Protein AF-A0A932M3Q6-F1 (afdb_monomer)

Structure (mmCIF, N/CA/C/O backbone):
data_AF-A0A932M3Q6-F1
#
_entry.id   AF-A0A932M3Q6-F1
#
loop_
_atom_site.group_PDB
_atom_site.id
_atom_site.type_symbol
_atom_site.label_atom_id
_atom_site.label_alt_id
_atom_site.label_comp_id
_atom_site.label_asym_id
_atom_site.label_entity_id
_atom_site.label_seq_id
_atom_site.pdbx_PDB_ins_code
_atom_site.Cartn_x
_atom_site.Cartn_y
_atom_site.Cartn_z
_atom_site.occupancy
_atom_site.B_iso_or_equiv
_atom_site.auth_seq_id
_atom_site.auth_comp_id
_atom_site.auth_asym_id
_atom_site.auth_atom_id
_atom_site.pdbx_PDB_model_num
ATOM 1 N N . MET A 1 1 ? 33.790 -10.150 5.695 1.00 32.34 1 MET A N 1
ATOM 2 C CA . MET A 1 1 ? 32.696 -10.990 5.161 1.00 32.34 1 MET A CA 1
ATOM 3 C C . MET A 1 1 ? 31.643 -10.035 4.634 1.00 32.34 1 MET A C 1
ATOM 5 O O . MET A 1 1 ? 31.189 -9.207 5.408 1.00 32.34 1 MET A O 1
ATOM 9 N N . SER A 1 2 ? 31.395 -10.016 3.324 1.00 36.91 2 SER A N 1
ATOM 10 C CA . SER A 1 2 ? 30.537 -9.011 2.681 1.00 36.91 2 SER A CA 1
ATOM 11 C C . SER A 1 2 ? 29.131 -9.031 3.285 1.00 36.91 2 SER A C 1
ATOM 13 O O . SER A 1 2 ? 28.508 -10.090 3.288 1.00 36.91 2 SER A O 1
ATOM 15 N N . GLU A 1 3 ? 28.619 -7.878 3.726 1.00 44.25 3 GLU A N 1
ATOM 16 C CA . GLU A 1 3 ? 27.253 -7.691 4.268 1.00 44.25 3 GLU A CA 1
ATOM 17 C C . GLU A 1 3 ? 26.128 -8.175 3.326 1.00 44.25 3 GLU A C 1
ATOM 19 O O . GLU A 1 3 ? 24.973 -8.247 3.730 1.00 44.25 3 GLU A O 1
ATOM 24 N N . PHE A 1 4 ? 26.453 -8.548 2.084 1.00 50.97 4 PHE A N 1
ATOM 25 C CA . PHE A 1 4 ? 25.509 -8.895 1.022 1.00 50.97 4 PHE A CA 1
ATOM 26 C C . PHE A 1 4 ? 25.818 -10.244 0.348 1.00 50.97 4 PHE A C 1
ATOM 28 O O . PHE A 1 4 ? 25.732 -10.363 -0.875 1.00 50.97 4 PHE A O 1
ATOM 35 N N . GLY A 1 5 ? 26.232 -11.261 1.113 1.00 33.97 5 GLY A N 1
ATOM 36 C CA . GLY A 1 5 ? 26.462 -12.607 0.571 1.00 33.97 5 GLY A CA 1
ATOM 37 C C . GLY A 1 5 ? 25.240 -13.132 -0.201 1.00 33.97 5 GLY A C 1
ATOM 38 O O . GLY A 1 5 ? 24.176 -13.297 0.384 1.00 33.97 5 GLY A O 1
ATOM 39 N N . GLY A 1 6 ? 25.398 -13.379 -1.509 1.00 53.69 6 GLY A N 1
ATOM 40 C CA . GLY A 1 6 ? 24.358 -13.936 -2.393 1.00 53.69 6 GLY A CA 1
ATOM 41 C C . GLY A 1 6 ? 23.644 -12.942 -3.325 1.00 53.69 6 GLY A C 1
ATOM 42 O O . GLY A 1 6 ? 22.851 -13.367 -4.163 1.00 53.69 6 GLY A O 1
ATOM 43 N N . THR A 1 7 ? 23.926 -11.639 -3.240 1.00 55.09 7 THR A N 1
ATOM 44 C CA . THR A 1 7 ? 23.261 -10.618 -4.073 1.00 55.09 7 THR A CA 1
ATOM 45 C C . THR A 1 7 ? 24.129 -10.237 -5.281 1.00 55.09 7 THR A C 1
ATOM 47 O O . THR A 1 7 ? 25.230 -9.718 -5.110 1.00 55.09 7 THR A O 1
ATOM 50 N N . HIS A 1 8 ? 23.653 -10.485 -6.512 1.00 60.03 8 HIS A N 1
ATOM 51 C CA . HIS A 1 8 ? 24.358 -10.091 -7.746 1.00 60.03 8 HIS A CA 1
ATOM 52 C C . HIS A 1 8 ? 24.594 -8.567 -7.823 1.00 60.03 8 HIS A C 1
ATOM 54 O O . HIS A 1 8 ? 23.765 -7.782 -7.364 1.00 60.03 8 HIS A O 1
ATOM 60 N N . GLN A 1 9 ? 25.702 -8.135 -8.447 1.00 59.69 9 GLN A N 1
ATOM 61 C CA . GLN A 1 9 ? 26.086 -6.713 -8.562 1.00 59.69 9 GLN A CA 1
ATOM 62 C C . GLN A 1 9 ? 25.012 -5.825 -9.210 1.00 59.69 9 GLN A C 1
ATOM 64 O O . GLN A 1 9 ? 24.867 -4.672 -8.822 1.00 59.69 9 GLN A O 1
ATOM 69 N N . ASN A 1 10 ? 24.214 -6.359 -10.139 1.00 59.12 10 ASN A N 1
ATOM 70 C CA . ASN A 1 10 ? 23.099 -5.642 -10.770 1.00 59.12 10 ASN A CA 1
ATOM 71 C C . ASN A 1 10 ? 21.910 -5.368 -9.824 1.00 59.12 10 ASN A C 1
ATOM 73 O O . ASN A 1 10 ? 20.952 -4.714 -10.224 1.00 59.12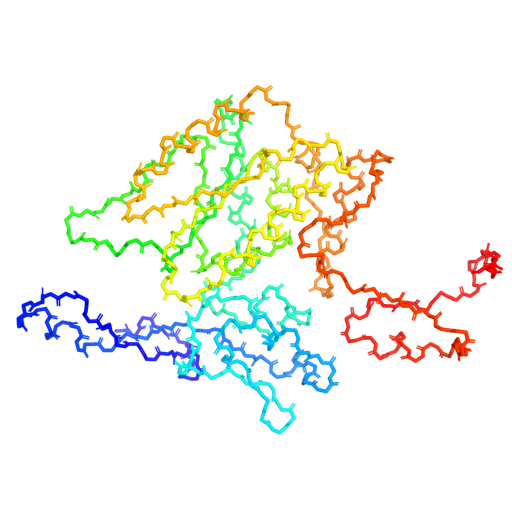 10 ASN A O 1
ATOM 77 N N . ARG A 1 11 ? 21.965 -5.847 -8.575 1.00 67.38 11 ARG A N 1
ATOM 78 C CA . ARG A 1 11 ? 20.953 -5.633 -7.523 1.00 67.38 11 ARG A CA 1
ATOM 79 C C . ARG A 1 11 ? 21.441 -4.687 -6.421 1.00 67.38 11 ARG A C 1
ATOM 81 O O . ARG A 1 11 ? 20.761 -4.512 -5.409 1.00 67.38 11 ARG A O 1
ATOM 88 N N . LEU A 1 12 ? 22.627 -4.104 -6.598 1.00 66.81 12 LEU A N 1
ATOM 89 C CA . LEU A 1 12 ? 23.264 -3.209 -5.643 1.00 66.81 12 LEU A CA 1
ATOM 90 C C . LEU A 1 12 ? 23.498 -1.843 -6.288 1.00 66.81 12 LEU A C 1
ATOM 92 O O . LEU A 1 12 ? 24.119 -1.730 -7.342 1.00 66.81 12 LEU A O 1
ATOM 96 N N . LYS A 1 13 ? 23.034 -0.789 -5.622 1.00 71.62 13 LYS A N 1
ATOM 97 C CA . LYS A 1 13 ? 23.340 0.594 -5.971 1.00 71.62 13 LYS A CA 1
ATOM 98 C C . LYS A 1 13 ? 24.506 1.092 -5.137 1.00 71.62 13 LYS A C 1
ATOM 100 O O . LYS A 1 13 ? 24.490 0.989 -3.915 1.00 71.62 13 LYS A O 1
ATOM 105 N N . LEU A 1 14 ? 25.478 1.709 -5.792 1.00 69.38 14 LEU A N 1
ATOM 106 C CA . LEU A 1 14 ? 26.545 2.438 -5.119 1.00 69.38 14 LEU A CA 1
ATOM 107 C C . LEU A 1 14 ? 26.024 3.823 -4.710 1.00 69.38 14 LEU A C 1
ATOM 109 O O . LEU A 1 14 ? 25.657 4.631 -5.565 1.00 69.38 14 LEU A O 1
ATOM 113 N N . ARG A 1 15 ? 25.985 4.111 -3.408 1.00 65.69 15 ARG A N 1
ATOM 114 C CA . ARG A 1 15 ? 25.614 5.425 -2.876 1.00 65.69 15 ARG A CA 1
ATOM 115 C C . ARG A 1 15 ? 26.801 6.080 -2.190 1.00 65.69 15 ARG A C 1
ATOM 117 O O . ARG A 1 15 ? 27.423 5.516 -1.290 1.00 65.69 15 ARG A O 1
ATOM 124 N N . PHE A 1 16 ? 27.042 7.326 -2.580 1.00 63.84 16 PHE A N 1
ATOM 125 C CA . PHE A 1 16 ? 27.902 8.248 -1.854 1.00 63.84 16 PHE A CA 1
ATOM 126 C C . PHE A 1 16 ? 27.023 9.121 -0.966 1.00 63.84 16 PHE A C 1
ATOM 128 O O . PHE A 1 16 ? 26.052 9.723 -1.434 1.00 63.84 16 PHE A O 1
ATOM 135 N N . VAL A 1 17 ? 27.332 9.179 0.327 1.00 60.34 17 VAL A N 1
ATOM 136 C CA . VAL A 1 17 ? 26.624 10.078 1.239 1.00 60.34 17 VAL A CA 1
ATOM 137 C C . VAL A 1 17 ? 27.143 11.487 0.975 1.00 60.34 17 VAL A C 1
ATOM 139 O O . VAL A 1 17 ? 28.287 11.803 1.297 1.00 60.34 17 VAL A O 1
ATOM 142 N N . LYS A 1 18 ? 26.316 12.330 0.349 1.00 57.66 18 LYS A N 1
ATOM 143 C CA . LYS A 1 18 ? 26.650 13.741 0.155 1.00 57.66 18 LYS A CA 1
ATOM 144 C C . LYS A 1 18 ? 26.501 14.455 1.504 1.00 57.66 18 LYS A C 1
ATOM 146 O O . LYS A 1 18 ? 25.409 14.410 2.065 1.00 57.66 18 LYS A O 1
ATOM 151 N N . PRO A 1 19 ? 27.555 15.089 2.038 1.00 57.25 19 PRO A N 1
ATOM 152 C CA . PRO A 1 19 ? 27.424 15.864 3.260 1.00 57.25 19 PRO A CA 1
ATOM 153 C C . PRO A 1 19 ? 26.514 17.069 3.043 1.00 57.25 19 PRO A C 1
ATOM 155 O O . PRO A 1 19 ? 26.634 17.775 2.039 1.00 57.25 19 PRO A O 1
ATOM 158 N N . GLU A 1 20 ? 25.642 17.317 4.012 1.00 53.00 20 GLU A N 1
ATOM 159 C CA . GLU A 1 20 ? 24.871 18.550 4.117 1.00 53.00 20 GLU A CA 1
ATOM 160 C C . GLU A 1 20 ? 25.484 19.423 5.220 1.00 53.00 20 GLU A C 1
ATOM 162 O O . GLU A 1 20 ? 25.816 18.939 6.300 1.00 53.00 20 GLU A O 1
ATOM 167 N N . GLY A 1 21 ? 25.675 20.716 4.942 1.00 65.62 21 GLY A N 1
ATOM 168 C CA . GLY A 1 21 ? 26.255 21.664 5.899 1.00 65.62 21 GLY A CA 1
ATOM 169 C C . GLY A 1 21 ? 27.787 21.636 6.005 1.00 65.62 21 GLY A C 1
ATOM 170 O O . GLY A 1 21 ? 28.498 21.135 5.132 1.00 65.62 21 GLY A O 1
ATOM 171 N N . LYS A 1 22 ? 28.315 22.259 7.069 1.00 68.25 22 LYS A N 1
ATOM 172 C CA . LYS A 1 22 ? 29.759 22.306 7.352 1.00 68.25 22 LYS A CA 1
ATOM 173 C C . LYS A 1 22 ? 30.183 21.000 8.020 1.00 68.25 22 LYS A C 1
ATOM 175 O O . LYS A 1 22 ? 29.765 20.732 9.139 1.00 68.25 22 LYS A O 1
ATOM 180 N N . ILE A 1 23 ? 31.048 20.237 7.359 1.00 74.19 23 ILE A N 1
ATOM 181 C CA . ILE A 1 23 ? 31.622 19.000 7.900 1.00 74.19 23 ILE A CA 1
ATOM 182 C C . ILE A 1 23 ? 33.121 19.146 8.166 1.00 74.19 23 ILE A C 1
ATOM 184 O O . ILE A 1 23 ? 33.826 19.905 7.497 1.00 74.19 23 ILE A O 1
ATOM 188 N N . SER A 1 24 ? 33.629 18.393 9.136 1.00 76.31 24 SER A N 1
ATOM 189 C CA . SER A 1 24 ? 35.059 18.334 9.432 1.00 76.31 24 SER A CA 1
ATOM 190 C C . SER A 1 24 ? 35.824 17.498 8.396 1.00 76.31 24 SER A C 1
ATOM 192 O O . SER A 1 24 ? 35.294 16.573 7.776 1.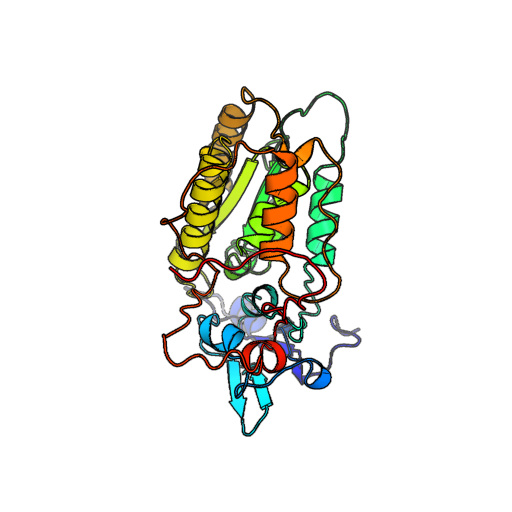00 76.31 24 SER A O 1
ATOM 194 N N . ARG A 1 25 ? 37.135 17.746 8.257 1.00 76.75 25 ARG A N 1
ATOM 195 C CA . ARG A 1 25 ? 38.027 16.950 7.385 1.00 76.75 25 ARG A CA 1
ATOM 196 C C . ARG A 1 25 ? 38.013 15.451 7.732 1.00 76.75 25 ARG A C 1
ATOM 198 O O . ARG A 1 25 ? 38.166 14.612 6.849 1.00 76.75 25 ARG A O 1
ATOM 205 N N . ARG A 1 26 ? 37.798 15.104 9.008 1.00 74.12 26 ARG A N 1
ATOM 206 C CA . ARG A 1 26 ? 37.695 13.714 9.487 1.00 74.12 26 ARG A CA 1
ATOM 207 C C . ARG A 1 26 ? 36.364 13.060 9.103 1.00 74.12 26 ARG A C 1
ATOM 209 O O . ARG A 1 26 ? 36.338 11.856 8.865 1.00 74.12 26 ARG A O 1
ATOM 216 N N . GLU A 1 27 ? 35.277 13.823 9.043 1.00 68.25 27 GLU A N 1
ATOM 217 C CA . GLU A 1 27 ? 33.971 13.342 8.573 1.00 68.25 27 GLU A CA 1
ATOM 218 C C . GLU A 1 27 ? 33.946 13.168 7.064 1.00 68.25 27 GLU A C 1
ATOM 220 O O . GLU A 1 27 ? 33.442 12.150 6.597 1.00 68.25 27 GLU A O 1
ATOM 225 N N . LEU A 1 28 ? 34.580 14.080 6.318 1.00 72.38 28 LEU A N 1
ATOM 226 C CA . LEU A 1 28 ? 34.731 13.948 4.870 1.00 72.38 28 LEU A CA 1
ATOM 227 C C . LEU A 1 28 ? 35.346 12.592 4.512 1.00 72.38 28 LEU A C 1
ATOM 229 O O . LEU A 1 28 ? 34.767 11.862 3.720 1.00 72.38 28 LEU A O 1
ATOM 233 N N . LEU A 1 29 ? 36.448 12.207 5.168 1.00 70.06 29 LEU A N 1
ATOM 234 C CA . LEU A 1 29 ? 37.122 10.921 4.940 1.00 70.06 29 LEU A CA 1
ATOM 235 C C . LEU A 1 29 ? 36.252 9.695 5.272 1.00 70.06 29 LEU A C 1
ATOM 237 O O . LEU A 1 29 ? 36.432 8.645 4.664 1.00 70.06 29 LEU A O 1
ATOM 241 N N . LYS A 1 30 ? 35.294 9.813 6.202 1.00 63.81 30 LYS A N 1
ATOM 242 C CA . LYS A 1 30 ? 34.336 8.737 6.523 1.00 63.81 30 LYS A CA 1
ATOM 243 C C . LYS A 1 30 ? 33.181 8.648 5.519 1.00 63.81 30 LYS A C 1
ATOM 245 O O . LYS A 1 30 ? 32.589 7.582 5.389 1.00 63.81 30 LYS A O 1
ATOM 250 N N . LEU A 1 31 ? 32.864 9.741 4.824 1.00 63.12 31 LEU A N 1
ATOM 251 C CA . LEU A 1 31 ? 31.793 9.825 3.823 1.00 63.12 31 LEU A CA 1
ATOM 252 C C . LEU A 1 31 ? 32.219 9.332 2.431 1.00 63.12 31 LEU A C 1
ATOM 254 O O . LEU A 1 31 ? 31.360 9.050 1.601 1.00 63.12 31 LEU A O 1
ATOM 258 N N . VAL A 1 32 ? 33.529 9.194 2.181 1.00 61.34 32 VAL A N 1
ATOM 259 C CA . VAL A 1 32 ? 34.071 8.677 0.906 1.00 61.34 32 VAL A CA 1
ATOM 260 C C . VAL A 1 32 ? 33.883 7.161 0.761 1.00 61.34 32 VAL A C 1
ATOM 262 O O . VAL A 1 32 ? 34.061 6.627 -0.329 1.00 61.34 32 VAL A O 1
ATOM 265 N N . LEU A 1 33 ? 33.511 6.446 1.830 1.00 63.09 33 LEU A N 1
ATOM 266 C CA . LEU A 1 33 ? 33.257 5.010 1.748 1.00 63.09 33 LEU A CA 1
ATOM 267 C C . LEU A 1 33 ? 31.934 4.753 1.007 1.00 63.09 33 LEU A C 1
ATOM 269 O O . LEU A 1 33 ? 30.876 5.134 1.520 1.00 63.09 33 LEU A O 1
ATOM 273 N N . PRO A 1 34 ? 31.967 4.110 -0.175 1.00 65.38 34 PRO A N 1
ATOM 274 C CA . PRO A 1 34 ? 30.752 3.799 -0.905 1.00 65.38 34 PRO A CA 1
ATOM 275 C C . PRO A 1 34 ? 29.915 2.799 -0.108 1.00 65.38 34 PRO A C 1
ATOM 277 O O . PRO A 1 34 ? 30.424 1.777 0.357 1.00 65.38 34 PRO A O 1
ATOM 280 N N . ARG A 1 35 ? 28.623 3.091 0.046 1.00 66.69 35 ARG A N 1
ATOM 281 C CA . ARG A 1 35 ? 27.658 2.140 0.602 1.00 66.69 35 ARG A CA 1
ATOM 282 C C . ARG A 1 35 ? 26.921 1.461 -0.538 1.00 66.69 35 ARG A C 1
ATOM 284 O O . ARG A 1 35 ? 26.518 2.129 -1.487 1.00 66.69 35 ARG A O 1
ATOM 291 N N . TYR A 1 36 ? 26.746 0.151 -0.431 1.00 70.56 36 TYR A N 1
ATOM 292 C CA . TYR A 1 36 ? 25.877 -0.587 -1.334 1.00 70.56 36 TYR A CA 1
ATOM 293 C C . TYR A 1 36 ? 24.466 -0.598 -0.749 1.00 70.56 36 TYR A C 1
ATOM 295 O O . TYR A 1 36 ? 24.266 -1.011 0.390 1.00 70.56 36 TYR A O 1
ATOM 303 N N . GLU A 1 37 ? 23.499 -0.115 -1.517 1.00 74.44 37 GLU A N 1
ATOM 304 C CA . GLU A 1 37 ? 22.080 -0.179 -1.186 1.00 74.44 37 GLU A CA 1
ATOM 305 C C . GLU A 1 37 ? 21.408 -1.238 -2.050 1.00 74.44 37 GLU A C 1
ATOM 307 O O . GLU A 1 37 ? 21.625 -1.305 -3.260 1.00 74.44 37 GLU A O 1
ATOM 312 N N . VAL A 1 38 ? 20.580 -2.071 -1.428 1.00 81.31 38 VAL A N 1
ATOM 313 C CA . VAL A 1 38 ? 19.780 -3.049 -2.159 1.00 81.31 38 VAL A CA 1
ATOM 314 C C . VAL A 1 38 ? 18.592 -2.335 -2.790 1.00 81.31 38 VAL A C 1
ATOM 316 O O . VAL A 1 38 ? 17.840 -1.636 -2.106 1.00 81.31 38 VAL A O 1
ATOM 319 N N . ILE A 1 39 ? 18.408 -2.539 -4.091 1.00 88.00 39 ILE A N 1
ATOM 320 C CA . ILE A 1 39 ? 17.291 -1.984 -4.859 1.00 88.00 39 ILE A CA 1
ATOM 321 C C . ILE A 1 39 ? 16.428 -3.105 -5.456 1.00 88.00 39 ILE A C 1
ATOM 323 O O . ILE A 1 39 ? 16.901 -4.238 -5.589 1.00 88.00 39 ILE A O 1
ATOM 327 N N . PRO A 1 40 ? 15.164 -2.813 -5.817 1.00 91.31 40 PRO A N 1
ATOM 328 C CA . PRO A 1 40 ? 14.347 -3.751 -6.572 1.00 91.31 40 PRO A CA 1
ATOM 329 C C . PRO A 1 40 ? 14.969 -4.089 -7.930 1.00 91.31 40 PRO A C 1
ATOM 331 O O . PRO A 1 40 ? 15.624 -3.243 -8.542 1.00 91.31 40 PRO A O 1
ATOM 334 N N . PHE A 1 41 ? 14.702 -5.298 -8.416 1.00 91.25 41 PHE A N 1
ATOM 335 C CA . PHE A 1 41 ? 15.015 -5.745 -9.772 1.00 91.25 41 PHE A CA 1
ATOM 336 C C . PHE A 1 41 ? 13.790 -6.415 -10.405 1.00 91.25 41 PHE A C 1
ATOM 338 O O . PHE A 1 41 ? 12.832 -6.751 -9.710 1.00 91.25 41 PHE A O 1
ATOM 345 N N . ILE A 1 42 ? 13.810 -6.576 -11.726 1.00 91.25 42 ILE A N 1
ATOM 346 C CA . ILE A 1 42 ? 12.725 -7.198 -12.490 1.00 91.25 42 ILE A CA 1
ATOM 347 C C . ILE A 1 42 ? 13.156 -8.616 -12.857 1.00 91.25 42 ILE A C 1
ATOM 349 O O . ILE A 1 42 ? 14.262 -8.803 -13.355 1.00 91.25 42 ILE A O 1
ATOM 353 N N . GLU A 1 43 ? 12.295 -9.593 -12.587 1.00 90.56 43 GLU A N 1
ATOM 354 C CA . GLU A 1 43 ? 12.408 -10.976 -13.039 1.00 90.56 43 GLU A CA 1
ATOM 355 C C . GLU A 1 43 ? 11.779 -11.086 -14.439 1.00 90.56 43 GLU A C 1
ATOM 357 O O . GLU A 1 43 ? 10.546 -11.034 -14.553 1.00 90.56 43 GLU A O 1
ATOM 362 N N . PRO A 1 44 ? 12.579 -11.201 -15.519 1.00 87.25 44 PRO A N 1
ATOM 363 C CA . PRO A 1 44 ? 12.064 -11.120 -16.887 1.00 87.25 44 PRO A CA 1
ATOM 364 C C . PRO A 1 44 ? 11.045 -12.214 -17.203 1.00 87.25 44 PRO A C 1
ATOM 366 O O . PRO A 1 44 ? 10.064 -11.948 -17.888 1.00 87.25 44 PRO A O 1
ATOM 369 N N . ALA A 1 45 ? 11.216 -13.412 -16.633 1.00 87.31 45 ALA A N 1
ATOM 370 C CA . ALA A 1 45 ? 10.317 -14.546 -16.853 1.00 87.31 45 ALA A CA 1
ATOM 371 C C . ALA A 1 45 ? 8.875 -14.304 -16.365 1.00 87.31 45 ALA A C 1
ATOM 373 O O . ALA A 1 45 ? 7.948 -14.952 -16.845 1.00 87.31 45 ALA A O 1
ATOM 374 N N . LEU A 1 46 ? 8.681 -13.384 -15.414 1.00 87.19 46 LEU A N 1
ATOM 375 C CA . LEU A 1 46 ? 7.366 -13.011 -14.883 1.00 87.19 46 LEU A CA 1
ATOM 376 C C . LEU A 1 46 ? 6.849 -11.693 -15.479 1.00 87.19 46 LEU A C 1
ATOM 378 O O . LEU A 1 46 ? 5.676 -11.350 -15.326 1.00 87.19 46 LEU A O 1
ATOM 382 N N . CYS A 1 47 ? 7.714 -10.906 -16.119 1.00 88.00 47 CYS A N 1
ATOM 383 C CA . CYS A 1 47 ? 7.351 -9.599 -16.645 1.00 88.00 47 CYS A CA 1
ATOM 384 C C . CYS A 1 47 ? 6.571 -9.742 -17.958 1.00 88.00 47 CYS A C 1
ATOM 386 O O . CYS A 1 47 ? 7.030 -10.384 -18.894 1.00 88.00 47 CYS A O 1
ATOM 388 N N . ARG A 1 48 ? 5.417 -9.074 -18.062 1.00 82.62 48 ARG A N 1
ATOM 389 C CA . ARG A 1 48 ? 4.625 -9.006 -19.307 1.00 82.62 48 ARG A CA 1
ATOM 390 C C . ARG A 1 48 ? 5.167 -7.989 -20.330 1.00 82.62 48 ARG A C 1
ATOM 392 O O . ARG A 1 48 ? 4.632 -7.858 -21.422 1.00 82.62 48 ARG A O 1
ATOM 399 N N . GLY A 1 49 ? 6.234 -7.261 -19.987 1.00 77.75 49 GLY A N 1
ATOM 400 C CA . GLY A 1 49 ? 6.845 -6.253 -20.857 1.00 77.75 49 GLY A CA 1
ATOM 401 C C . GLY A 1 49 ? 5.984 -4.998 -21.060 1.00 77.75 49 GLY A C 1
ATOM 402 O O . GLY A 1 49 ? 4.794 -4.962 -20.747 1.00 77.75 49 GLY A O 1
ATOM 403 N N . ASN A 1 50 ? 6.588 -3.937 -21.603 1.00 70.06 50 ASN A N 1
ATOM 404 C CA . ASN A 1 50 ? 5.911 -2.640 -21.751 1.00 70.06 50 ASN A CA 1
ATOM 405 C C . ASN A 1 50 ? 4.804 -2.624 -22.818 1.00 70.06 50 ASN A C 1
ATOM 407 O O . ASN A 1 50 ? 3.920 -1.773 -22.772 1.00 70.06 50 ASN A O 1
ATOM 411 N N . LYS A 1 51 ? 4.836 -3.556 -23.779 1.00 67.56 51 LYS A N 1
ATOM 412 C CA . LYS A 1 51 ? 3.780 -3.681 -24.798 1.00 67.56 51 LYS A CA 1
ATOM 413 C C . LYS A 1 51 ? 2.427 -4.046 -24.180 1.00 67.56 51 LYS A C 1
ATOM 415 O O . LYS A 1 51 ? 1.399 -3.652 -24.717 1.00 67.56 51 LYS A O 1
ATOM 420 N N . GLU A 1 52 ? 2.441 -4.748 -23.048 1.00 70.44 52 GLU A N 1
ATOM 421 C CA . GLU A 1 52 ? 1.236 -5.235 -22.370 1.00 70.44 52 GLU A CA 1
ATOM 422 C C . GLU A 1 52 ? 1.000 -4.552 -21.012 1.00 70.44 52 GLU A C 1
ATOM 424 O O . GLU A 1 52 ? -0.139 -4.477 -20.552 1.00 70.44 52 GLU A O 1
ATOM 429 N N . CYS A 1 53 ? 2.043 -4.040 -20.342 1.00 80.31 53 CYS A N 1
ATOM 430 C CA . CYS A 1 53 ? 1.930 -3.463 -19.000 1.00 80.31 53 CYS A CA 1
ATOM 431 C C . CYS A 1 53 ? 2.970 -2.364 -18.719 1.00 80.31 53 CYS A C 1
ATOM 433 O O . CYS A 1 53 ? 4.167 -2.570 -18.882 1.00 80.31 53 CYS A O 1
ATOM 435 N N . GLY A 1 54 ? 2.524 -1.215 -18.193 1.00 82.69 54 GLY A N 1
ATOM 436 C CA . GLY A 1 54 ? 3.382 -0.059 -17.881 1.00 82.69 54 GLY A CA 1
ATOM 437 C C . GLY A 1 54 ? 3.239 0.504 -16.460 1.00 82.69 54 GLY A C 1
ATOM 438 O O . GLY A 1 54 ? 3.734 1.594 -16.173 1.00 82.69 54 GLY A O 1
ATOM 439 N N . LEU A 1 55 ? 2.555 -0.205 -15.552 1.00 85.81 55 LEU A N 1
ATOM 440 C CA . LEU A 1 55 ? 2.184 0.322 -14.226 1.00 85.81 55 LEU A CA 1
ATOM 441 C C . LEU A 1 55 ? 3.396 0.746 -13.383 1.00 85.81 55 LEU A C 1
ATOM 443 O O . LEU A 1 55 ? 3.363 1.775 -12.706 1.00 85.81 55 LEU A O 1
ATOM 447 N N . CYS A 1 56 ? 4.487 -0.023 -13.439 1.00 89.75 56 CYS A N 1
ATOM 448 C CA . CYS A 1 56 ? 5.699 0.291 -12.689 1.00 89.75 56 CYS A CA 1
ATOM 449 C C . CYS A 1 56 ? 6.427 1.534 -13.233 1.00 89.75 56 CYS A C 1
ATOM 451 O O . CYS A 1 56 ? 6.998 2.286 -12.443 1.00 89.75 56 CYS A O 1
ATOM 453 N N . LEU A 1 57 ? 6.354 1.796 -14.544 1.00 90.44 57 LEU A N 1
ATOM 454 C CA . LEU A 1 57 ? 6.881 3.021 -15.149 1.00 90.44 57 LEU A CA 1
ATOM 455 C C . LEU A 1 57 ? 6.084 4.232 -14.659 1.00 90.44 57 LEU A C 1
ATOM 457 O O . LEU A 1 57 ? 6.673 5.195 -14.173 1.00 90.44 57 LEU A O 1
ATOM 461 N N . ALA A 1 58 ? 4.751 4.146 -14.721 1.00 85.56 58 ALA A N 1
ATOM 462 C CA . ALA A 1 58 ? 3.854 5.228 -14.322 1.00 85.56 58 ALA A CA 1
ATOM 463 C C . ALA A 1 58 ? 3.952 5.571 -12.824 1.00 85.56 58 ALA A C 1
ATOM 465 O O . ALA A 1 58 ? 3.856 6.738 -12.454 1.00 85.56 58 ALA A O 1
ATOM 466 N N . THR A 1 59 ? 4.169 4.578 -11.952 1.00 86.31 59 THR A N 1
ATOM 467 C CA . THR A 1 59 ? 4.277 4.818 -10.502 1.00 86.31 59 THR A CA 1
ATOM 468 C C . THR A 1 59 ? 5.649 5.342 -10.066 1.00 86.31 59 THR A C 1
ATOM 470 O O . THR A 1 59 ? 5.785 5.843 -8.951 1.00 86.31 59 THR A O 1
ATOM 473 N N . CYS A 1 60 ? 6.699 5.190 -10.885 1.00 89.50 60 CYS A N 1
ATOM 474 C CA . CYS A 1 60 ? 8.058 5.506 -10.457 1.00 89.50 60 CYS A CA 1
ATOM 475 C C . CYS A 1 60 ? 8.263 7.030 -10.348 1.00 89.50 60 CYS A C 1
ATOM 477 O O . CYS A 1 60 ? 8.372 7.701 -11.375 1.00 89.50 60 CYS A O 1
ATOM 479 N N . PRO A 1 61 ? 8.435 7.596 -9.136 1.00 85.25 61 PRO A N 1
ATOM 480 C CA . PRO A 1 61 ? 8.514 9.050 -8.959 1.00 85.25 61 PRO A CA 1
ATOM 481 C C . PRO A 1 61 ? 9.784 9.667 -9.556 1.00 85.25 61 PRO A C 1
ATOM 483 O O . PRO A 1 61 ? 9.842 10.867 -9.798 1.00 85.25 61 PRO A O 1
ATOM 486 N N . LEU A 1 62 ? 10.814 8.847 -9.774 1.00 88.62 62 LEU A N 1
ATOM 487 C CA . LEU A 1 62 ? 12.100 9.265 -10.329 1.00 88.62 62 LEU A CA 1
ATOM 488 C C . LEU A 1 62 ? 12.294 8.803 -11.774 1.00 88.62 62 LEU A C 1
ATOM 490 O O . LEU A 1 62 ? 13.398 8.935 -12.292 1.00 88.62 62 LEU A O 1
ATOM 494 N N . GLN A 1 63 ? 11.259 8.214 -12.391 1.00 90.88 63 GLN A N 1
ATOM 495 C CA . GLN A 1 63 ? 11.319 7.673 -13.754 1.00 90.88 63 GLN A CA 1
ATOM 496 C C . GLN A 1 63 ? 12.539 6.757 -13.976 1.00 90.88 63 GLN A C 1
ATOM 498 O O . GLN A 1 63 ? 13.161 6.732 -15.036 1.00 90.88 63 GLN A O 1
ATOM 503 N N . ALA A 1 64 ? 12.900 6.000 -12.935 1.00 92.25 64 ALA A N 1
ATOM 504 C CA . ALA A 1 64 ? 14.030 5.081 -12.959 1.00 92.25 64 ALA A CA 1
ATOM 505 C C . ALA A 1 64 ? 13.717 3.800 -13.747 1.00 92.25 64 ALA A C 1
ATOM 507 O O . ALA A 1 64 ? 14.633 3.067 -14.089 1.00 92.25 64 ALA A O 1
ATOM 508 N N . ILE A 1 65 ? 12.444 3.504 -14.017 1.00 92.81 65 ILE A N 1
ATOM 509 C CA . ILE A 1 65 ? 12.035 2.310 -14.763 1.00 92.81 65 ILE A CA 1
ATOM 510 C C . ILE A 1 65 ? 11.851 2.692 -16.229 1.00 92.81 65 ILE A C 1
ATOM 512 O O . ILE A 1 65 ? 11.089 3.608 -16.534 1.00 92.81 65 ILE A O 1
ATOM 516 N N . LYS A 1 66 ? 12.573 2.008 -17.117 1.00 90.75 66 LYS A N 1
ATOM 517 C CA . LYS A 1 66 ? 12.669 2.317 -18.548 1.00 90.75 66 LYS A CA 1
ATOM 518 C C . LYS A 1 66 ? 12.434 1.063 -19.384 1.00 90.75 66 LYS A C 1
ATOM 520 O O . LYS A 1 66 ? 12.477 -0.050 -18.868 1.00 90.75 66 LYS A O 1
ATOM 525 N N . VAL A 1 67 ? 12.193 1.269 -20.673 1.00 89.56 67 VAL A N 1
ATOM 526 C CA . VAL A 1 67 ? 12.058 0.197 -21.664 1.00 89.56 67 VAL A CA 1
ATOM 527 C C . VAL A 1 67 ? 13.290 0.211 -22.548 1.00 89.56 67 VAL A C 1
ATOM 529 O O . VAL A 1 67 ? 13.605 1.249 -23.131 1.00 89.56 67 VAL A O 1
ATOM 532 N N . GLU A 1 68 ? 13.963 -0.926 -22.658 1.00 84.69 68 GLU A N 1
ATOM 533 C CA . GLU A 1 68 ? 15.074 -1.130 -23.584 1.00 84.69 68 GLU A CA 1
ATOM 534 C C . GLU A 1 68 ? 14.751 -2.330 -24.476 1.00 84.69 68 GLU A C 1
ATOM 536 O O . GLU A 1 68 ? 14.709 -3.475 -24.031 1.00 84.69 68 GLU A O 1
ATOM 541 N N . GLY A 1 69 ? 14.457 -2.058 -25.751 1.00 82.62 69 GLY A N 1
ATOM 542 C CA . GLY A 1 69 ? 13.937 -3.076 -26.664 1.00 82.62 69 GLY A CA 1
ATOM 543 C C . GLY A 1 69 ? 12.568 -3.587 -26.206 1.00 82.62 69 GLY A C 1
ATOM 544 O O . GLY A 1 69 ? 11.617 -2.810 -26.119 1.00 82.62 69 GLY A O 1
ATOM 545 N N . ASP A 1 70 ? 12.485 -4.885 -25.916 1.00 78.06 70 ASP A N 1
ATOM 546 C CA . ASP A 1 70 ? 11.279 -5.541 -25.394 1.00 78.06 70 ASP A CA 1
ATOM 547 C C . ASP A 1 70 ? 11.301 -5.723 -23.863 1.00 78.06 70 ASP A C 1
ATOM 549 O O . ASP A 1 70 ? 10.307 -6.157 -23.277 1.00 78.06 70 ASP A O 1
ATOM 553 N N . GLU A 1 71 ? 12.398 -5.356 -23.193 1.00 83.62 71 GLU A N 1
ATOM 554 C CA . GLU A 1 71 ? 12.567 -5.546 -21.753 1.00 83.62 71 GLU A CA 1
ATOM 555 C C . GLU A 1 71 ? 12.280 -4.269 -20.957 1.00 83.62 71 GLU A C 1
ATOM 557 O O . GLU A 1 71 ? 12.550 -3.143 -21.386 1.00 83.62 71 GLU A O 1
ATOM 562 N N . VAL A 1 72 ? 11.741 -4.452 -19.751 1.00 90.44 72 VAL A N 1
ATOM 563 C CA . VAL A 1 72 ? 11.603 -3.382 -18.759 1.00 90.44 72 VAL A CA 1
ATOM 564 C C . VAL A 1 72 ? 12.770 -3.489 -17.789 1.00 90.44 72 VAL A C 1
ATOM 566 O O . VAL A 1 72 ? 12.973 -4.535 -17.173 1.00 90.44 72 VAL A O 1
ATOM 569 N N . ILE A 1 73 ? 13.513 -2.399 -17.621 1.00 90.62 73 ILE A N 1
ATOM 570 C CA . ILE A 1 73 ? 14.715 -2.343 -16.788 1.00 90.62 73 ILE A CA 1
ATOM 571 C C . ILE A 1 73 ? 14.608 -1.260 -15.711 1.00 90.62 73 ILE A C 1
ATOM 573 O O . ILE A 1 73 ? 13.859 -0.290 -15.842 1.00 90.62 73 ILE A O 1
ATOM 577 N N . ILE A 1 74 ? 15.386 -1.413 -14.638 1.00 92.00 74 ILE A N 1
ATOM 578 C CA . ILE A 1 74 ? 15.508 -0.418 -13.567 1.00 92.00 74 ILE A CA 1
ATOM 579 C C . ILE A 1 74 ? 16.889 0.230 -13.654 1.00 92.00 74 ILE A C 1
ATOM 581 O O . ILE A 1 74 ? 17.908 -0.414 -13.419 1.00 92.00 74 ILE A O 1
ATOM 585 N N . ASP A 1 75 ? 16.910 1.529 -13.934 1.00 90.25 75 ASP A N 1
ATOM 586 C CA . ASP A 1 75 ? 18.096 2.372 -13.875 1.00 90.25 75 ASP A CA 1
ATOM 587 C C . ASP A 1 75 ? 18.561 2.499 -12.418 1.00 90.25 75 ASP A C 1
ATOM 589 O O . ASP A 1 75 ? 17.982 3.218 -11.592 1.00 90.25 75 ASP A O 1
ATOM 593 N N . THR A 1 76 ? 19.628 1.774 -12.096 1.00 87.50 76 THR A N 1
ATOM 594 C CA . THR A 1 76 ? 20.185 1.697 -10.743 1.00 87.50 76 THR A CA 1
ATOM 595 C C . THR A 1 76 ? 20.755 3.035 -10.273 1.00 87.50 76 THR A C 1
ATOM 597 O O . THR A 1 76 ? 20.829 3.284 -9.069 1.00 87.50 76 THR A O 1
ATOM 600 N N . THR A 1 77 ? 21.102 3.942 -11.193 1.00 85.25 77 THR A N 1
ATOM 601 C CA . THR A 1 77 ? 21.628 5.269 -10.853 1.00 85.25 77 THR A CA 1
ATOM 602 C C . THR A 1 77 ? 20.523 6.187 -10.335 1.00 85.25 77 THR A C 1
ATOM 604 O O . THR A 1 77 ? 20.729 6.919 -9.359 1.00 85.25 77 THR A O 1
ATOM 607 N N . LEU A 1 78 ? 19.317 6.080 -10.899 1.00 88.25 78 LEU A N 1
ATOM 608 C CA . LEU A 1 78 ? 18.150 6.877 -10.517 1.00 88.25 78 LEU A CA 1
ATOM 609 C C . LEU A 1 78 ? 17.345 6.237 -9.381 1.00 88.25 78 LEU A C 1
ATOM 611 O O . LEU A 1 78 ? 16.857 6.943 -8.500 1.00 88.25 78 LEU A O 1
ATOM 615 N N . CYS A 1 79 ? 17.237 4.907 -9.351 1.00 89.25 79 CYS A N 1
ATOM 616 C CA . CYS A 1 79 ? 16.436 4.187 -8.363 1.00 89.25 79 CYS A CA 1
ATOM 617 C C . CYS A 1 79 ? 16.905 4.469 -6.927 1.00 89.25 79 CYS A C 1
ATOM 619 O O . CYS A 1 79 ? 18.086 4.353 -6.616 1.00 89.25 79 CYS A O 1
ATOM 621 N N . THR A 1 80 ? 15.987 4.824 -6.029 1.00 86.19 80 THR A N 1
ATOM 622 C CA . THR A 1 80 ? 16.276 5.081 -4.603 1.00 86.19 80 THR A CA 1
ATOM 623 C C . THR A 1 80 ? 15.861 3.938 -3.683 1.00 86.19 80 THR A C 1
ATOM 625 O O . THR A 1 80 ? 15.889 4.095 -2.467 1.00 86.19 80 THR A O 1
ATOM 628 N N . GLY A 1 81 ? 15.410 2.808 -4.237 1.00 88.31 81 GLY A N 1
ATOM 629 C CA . GLY A 1 81 ? 14.887 1.704 -3.432 1.00 88.31 81 GLY A CA 1
ATOM 630 C C . GLY A 1 81 ? 13.584 2.045 -2.696 1.00 88.31 81 GLY A C 1
ATOM 631 O O . GLY A 1 81 ? 13.291 1.473 -1.656 1.00 88.31 81 GLY A O 1
ATOM 632 N N . CYS A 1 82 ? 12.767 2.980 -3.198 1.00 88.38 82 CYS A N 1
ATOM 633 C CA . CYS A 1 82 ? 11.516 3.340 -2.517 1.00 88.38 82 CYS A CA 1
ATOM 634 C C . CYS A 1 82 ? 10.460 2.219 -2.525 1.00 88.38 82 CYS A C 1
ATOM 636 O O . CYS A 1 82 ? 9.511 2.294 -1.756 1.00 88.38 82 CYS A O 1
ATOM 638 N N . GLY A 1 83 ? 10.598 1.215 -3.398 1.00 88.81 83 GLY A N 1
ATOM 639 C CA . GLY A 1 83 ? 9.716 0.049 -3.469 1.00 88.81 83 GLY A CA 1
ATOM 640 C C . GLY A 1 83 ? 8.319 0.299 -4.054 1.00 88.81 83 GLY A C 1
ATOM 641 O O . GLY A 1 83 ? 7.540 -0.637 -4.132 1.00 88.81 83 GLY A O 1
ATOM 642 N N . ALA A 1 84 ? 7.981 1.506 -4.520 1.00 87.56 84 ALA A N 1
ATOM 643 C CA . ALA A 1 84 ? 6.646 1.801 -5.075 1.00 87.56 84 ALA A CA 1
ATOM 644 C C . ALA A 1 84 ? 6.242 0.855 -6.224 1.00 87.56 84 ALA A C 1
ATOM 646 O O . ALA A 1 84 ? 5.096 0.437 -6.351 1.00 87.56 84 ALA A O 1
ATOM 647 N N . CYS A 1 85 ? 7.214 0.462 -7.047 1.00 89.88 85 CYS A N 1
ATOM 648 C CA . CYS A 1 85 ? 6.993 -0.447 -8.162 1.00 89.88 85 CYS A CA 1
ATOM 649 C C . CYS A 1 85 ? 6.615 -1.874 -7.722 1.00 89.88 85 CYS A C 1
ATOM 651 O O . CYS A 1 85 ? 5.888 -2.554 -8.443 1.00 89.88 85 CYS A O 1
ATOM 653 N N . THR A 1 86 ? 7.046 -2.322 -6.537 1.00 89.12 86 THR A N 1
ATOM 654 C CA . THR A 1 86 ? 6.782 -3.691 -6.064 1.00 89.12 86 THR A CA 1
ATOM 655 C C . THR A 1 86 ? 5.313 -3.896 -5.711 1.00 89.12 86 THR A C 1
ATOM 657 O O . THR A 1 86 ? 4.790 -4.989 -5.894 1.00 89.12 86 THR A O 1
ATOM 660 N N . VAL A 1 87 ? 4.628 -2.844 -5.246 1.00 83.31 87 VAL A N 1
ATOM 661 C CA . VAL A 1 87 ? 3.225 -2.919 -4.809 1.00 83.31 87 VAL A CA 1
ATOM 662 C C . VAL A 1 87 ? 2.216 -2.762 -5.947 1.00 83.31 87 VAL A C 1
ATOM 664 O O . VAL A 1 87 ? 1.042 -3.058 -5.745 1.00 83.31 87 VAL A O 1
ATOM 667 N N . VAL A 1 88 ? 2.651 -2.311 -7.130 1.00 83.12 88 VAL A N 1
ATOM 668 C CA . VAL A 1 88 ? 1.770 -2.106 -8.296 1.00 83.12 88 VAL A CA 1
ATOM 669 C C . VAL A 1 88 ? 1.918 -3.173 -9.376 1.00 83.12 88 VAL A C 1
ATOM 671 O O . VAL A 1 88 ? 1.148 -3.144 -10.325 1.00 83.12 88 VAL A O 1
ATOM 674 N N . CYS A 1 89 ? 2.908 -4.069 -9.289 1.00 86.62 89 CYS A N 1
ATOM 675 C CA . CYS A 1 89 ? 3.190 -5.068 -10.322 1.00 86.62 89 CYS A CA 1
ATOM 676 C C . CYS A 1 89 ? 2.269 -6.295 -10.170 1.00 86.62 89 CYS A C 1
ATOM 678 O O . CYS A 1 89 ? 2.526 -7.117 -9.286 1.00 86.62 89 CYS A O 1
ATOM 680 N N . PRO A 1 90 ? 1.245 -6.484 -11.029 1.00 80.06 90 PRO A N 1
ATOM 681 C CA . PRO A 1 90 ? 0.303 -7.593 -10.877 1.00 80.06 90 PRO A CA 1
ATOM 682 C C . PRO A 1 90 ? 0.939 -8.987 -11.014 1.00 80.06 90 PRO A C 1
ATOM 684 O O . PRO A 1 90 ? 0.652 -9.830 -10.168 1.00 80.06 90 PRO A O 1
ATOM 687 N N . PRO A 1 91 ? 1.851 -9.256 -11.979 1.00 83.12 91 PRO A N 1
ATOM 688 C CA . PRO A 1 91 ? 2.492 -10.568 -12.074 1.00 83.12 91 PRO A CA 1
ATOM 689 C C . PRO A 1 91 ? 3.615 -10.762 -11.043 1.00 83.12 91 PRO A C 1
ATOM 691 O O . 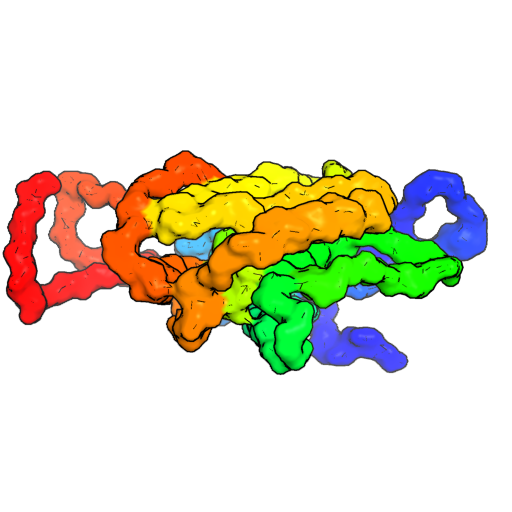PRO A 1 91 ? 4.338 -11.750 -11.112 1.00 83.12 91 PRO A O 1
ATOM 694 N N . ARG A 1 92 ? 3.815 -9.810 -10.114 1.00 86.00 92 ARG A N 1
ATOM 695 C CA . ARG A 1 92 ? 4.869 -9.845 -9.082 1.00 86.00 92 ARG A CA 1
ATOM 696 C C . ARG A 1 92 ? 6.284 -10.035 -9.645 1.00 86.00 92 ARG A C 1
ATOM 698 O O . ARG A 1 92 ? 7.169 -10.556 -8.975 1.00 86.00 92 ARG A O 1
ATOM 705 N N . ALA A 1 93 ? 6.520 -9.534 -10.856 1.00 89.38 93 ALA A N 1
ATOM 706 C CA . ALA A 1 93 ? 7.820 -9.602 -11.515 1.00 89.38 93 ALA A CA 1
ATOM 707 C C . ALA A 1 93 ? 8.890 -8.732 -10.836 1.00 89.38 93 ALA A C 1
ATOM 709 O O . ALA A 1 93 ? 10.073 -8.906 -11.094 1.00 89.38 93 ALA A O 1
ATOM 710 N N . ILE A 1 94 ? 8.506 -7.770 -9.991 1.00 90.81 94 ILE A N 1
ATOM 711 C CA . ILE A 1 94 ? 9.458 -6.876 -9.323 1.00 90.81 94 ILE A CA 1
ATOM 712 C C . ILE A 1 94 ? 9.807 -7.427 -7.946 1.00 90.81 94 ILE A C 1
ATOM 714 O O . ILE A 1 94 ? 9.002 -7.373 -7.017 1.00 90.81 94 ILE A O 1
ATOM 718 N N . VAL A 1 95 ? 11.044 -7.892 -7.806 1.00 89.50 95 VAL A N 1
ATOM 719 C CA . VAL A 1 95 ? 11.567 -8.495 -6.582 1.00 89.50 95 VAL A CA 1
ATOM 720 C C . VAL A 1 95 ? 12.413 -7.475 -5.833 1.00 89.50 95 VAL A C 1
ATOM 722 O O . VAL A 1 95 ? 13.342 -6.885 -6.387 1.00 89.50 95 VAL A O 1
ATOM 725 N N . TYR A 1 96 ? 12.128 -7.287 -4.545 1.00 90.50 96 TYR A N 1
ATOM 726 C CA . TYR A 1 96 ? 12.940 -6.459 -3.658 1.00 90.50 96 TYR A CA 1
ATOM 727 C C . TYR A 1 96 ? 13.617 -7.352 -2.604 1.00 90.50 96 TYR A C 1
ATOM 729 O O . TYR A 1 96 ? 12.954 -7.826 -1.690 1.00 90.50 96 TYR A O 1
ATOM 737 N N . PRO A 1 97 ? 14.941 -7.606 -2.680 1.00 85.25 97 PRO A N 1
ATOM 738 C CA . PRO A 1 97 ? 15.568 -8.601 -1.803 1.00 85.25 97 PRO A CA 1
ATOM 739 C C . PRO A 1 97 ? 15.431 -8.332 -0.297 1.00 85.25 97 PRO A C 1
ATOM 741 O O . PRO A 1 97 ? 15.372 -9.268 0.494 1.00 85.25 97 PRO A O 1
ATOM 744 N N . THR A 1 98 ? 15.387 -7.065 0.120 1.00 81.88 98 THR A N 1
ATOM 745 C CA . THR A 1 98 ? 15.285 -6.683 1.539 1.00 81.88 98 THR A CA 1
ATOM 746 C C . THR A 1 98 ? 13.851 -6.477 2.014 1.00 81.88 98 THR A C 1
ATOM 748 O O . THR A 1 98 ? 13.644 -6.179 3.190 1.00 81.88 98 THR A O 1
ATOM 751 N N . PHE A 1 99 ? 12.859 -6.607 1.132 1.00 84.00 99 PHE A N 1
ATOM 752 C CA . PHE A 1 99 ? 11.473 -6.303 1.455 1.00 84.00 99 PHE A CA 1
ATOM 753 C C . PHE A 1 99 ? 10.504 -7.179 0.659 1.00 84.00 99 PHE A C 1
ATOM 755 O O . PHE A 1 99 ? 10.540 -7.205 -0.565 1.00 84.00 99 PHE A O 1
ATOM 762 N N . SER A 1 100 ? 9.553 -7.816 1.340 1.00 84.00 100 SER A N 1
ATOM 763 C CA . SER A 1 100 ? 8.450 -8.514 0.677 1.00 84.00 100 SER A CA 1
ATOM 764 C C . SER A 1 100 ? 7.122 -8.220 1.366 1.00 84.00 100 SER A C 1
ATOM 766 O O . SER A 1 100 ? 7.080 -7.982 2.579 1.00 84.00 100 SER A O 1
ATOM 768 N N . LEU A 1 101 ? 6.032 -8.228 0.594 1.00 80.06 101 LEU A N 1
ATOM 769 C CA . LEU A 1 101 ? 4.693 -7.986 1.133 1.00 80.06 101 LEU A CA 1
ATOM 770 C C . LEU A 1 101 ? 4.280 -9.104 2.093 1.00 80.06 101 LEU A C 1
ATOM 772 O O . LEU A 1 101 ? 3.656 -8.828 3.109 1.00 80.06 101 LEU A O 1
ATOM 776 N N . GLU A 1 102 ? 4.700 -10.341 1.830 1.00 83.38 102 GLU A N 1
ATOM 777 C CA . GLU A 1 102 ? 4.436 -11.501 2.684 1.00 83.38 102 GLU A CA 1
ATOM 778 C C . GLU A 1 102 ? 5.124 -11.366 4.045 1.00 83.38 102 GLU A C 1
ATOM 780 O O . GLU A 1 102 ? 4.557 -11.731 5.074 1.00 83.38 102 GLU A O 1
ATOM 785 N N . ARG A 1 103 ? 6.355 -10.835 4.070 1.00 86.31 103 ARG A N 1
ATOM 786 C CA . ARG A 1 103 ? 7.073 -10.579 5.322 1.00 86.31 103 ARG A CA 1
ATOM 787 C C . ARG A 1 103 ? 6.375 -9.491 6.123 1.00 86.31 103 ARG A C 1
ATOM 789 O O . ARG A 1 103 ? 6.185 -9.664 7.322 1.00 86.31 103 ARG A O 1
ATOM 796 N N . LEU A 1 104 ? 5.980 -8.410 5.454 1.00 87.00 104 LEU A N 1
ATOM 797 C CA . LEU A 1 104 ? 5.276 -7.304 6.091 1.00 87.00 104 LEU A CA 1
ATOM 798 C C . LEU A 1 104 ? 3.923 -7.756 6.659 1.00 87.00 104 LEU A C 1
ATOM 800 O O . LEU A 1 104 ? 3.562 -7.382 7.767 1.00 87.00 104 LEU A O 1
ATOM 804 N N . ASP A 1 105 ? 3.213 -8.614 5.930 1.00 86.81 105 ASP A N 1
ATOM 805 C CA . ASP A 1 105 ? 1.935 -9.185 6.347 1.00 86.81 105 ASP A CA 1
ATOM 806 C C . ASP A 1 105 ? 2.057 -10.061 7.605 1.00 86.81 105 ASP A C 1
ATOM 808 O O . ASP A 1 105 ? 1.278 -9.916 8.546 1.00 86.81 105 ASP A O 1
ATOM 812 N N . LYS A 1 106 ? 3.094 -10.904 7.677 1.00 87.75 106 LYS A N 1
ATOM 813 C CA . LYS A 1 106 ? 3.412 -11.687 8.885 1.00 87.75 106 LYS A CA 1
ATOM 814 C C . LYS A 1 106 ? 3.865 -10.815 10.056 1.00 87.75 106 LYS A C 1
ATOM 816 O O . LYS A 1 106 ? 3.589 -11.132 11.211 1.00 87.75 106 LYS A O 1
ATOM 821 N N . GLU A 1 107 ? 4.580 -9.729 9.781 1.00 88.94 107 GLU A N 1
ATOM 822 C CA . GLU A 1 107 ? 5.006 -8.783 10.812 1.00 88.94 107 GLU A CA 1
ATOM 823 C C . GLU A 1 107 ? 3.809 -8.014 11.388 1.00 88.94 107 GLU A C 1
ATOM 825 O O . GLU A 1 107 ? 3.732 -7.847 12.607 1.00 88.94 107 GLU A O 1
ATOM 830 N N . MET A 1 108 ? 2.838 -7.632 10.547 1.00 88.81 108 MET A N 1
ATOM 831 C CA . MET A 1 108 ? 1.551 -7.084 10.992 1.00 88.81 108 MET A CA 1
ATOM 832 C C . MET A 1 108 ? 0.798 -8.087 11.864 1.00 88.81 108 MET A C 1
ATOM 834 O O . MET A 1 108 ? 0.404 -7.737 12.970 1.00 88.81 108 MET A O 1
ATOM 838 N N . GLU A 1 109 ? 0.659 -9.334 11.409 1.00 86.50 109 GLU A N 1
ATOM 839 C CA . GLU A 1 109 ? 0.017 -10.410 12.174 1.00 86.50 109 GLU A CA 1
ATOM 840 C C . GLU A 1 109 ? 0.631 -10.567 13.565 1.00 86.50 109 GLU A C 1
ATOM 842 O O . GLU A 1 109 ? -0.070 -10.448 14.565 1.00 86.50 109 GLU A O 1
ATOM 847 N N . SER A 1 110 ? 1.952 -10.748 13.633 1.00 85.75 110 SER A N 1
ATOM 848 C CA . SER A 1 110 ? 2.686 -10.905 14.892 1.00 85.75 110 SER A CA 1
ATOM 849 C C . SER A 1 110 ? 2.525 -9.694 15.817 1.00 85.75 110 SER A C 1
ATOM 851 O O . SER A 1 110 ? 2.301 -9.842 17.019 1.00 85.75 110 SER A O 1
ATOM 853 N N . SER A 1 111 ? 2.576 -8.485 15.250 1.00 84.00 111 SER A N 1
ATOM 854 C CA . SER A 1 111 ? 2.420 -7.229 15.997 1.00 84.00 111 SER A CA 1
ATOM 855 C C . SER A 1 111 ? 1.012 -7.045 16.562 1.00 84.00 111 SER A C 1
ATOM 857 O O . SER A 1 111 ? 0.835 -6.330 17.550 1.00 84.00 111 SER A O 1
ATOM 859 N N . LEU A 1 112 ? 0.020 -7.671 15.929 1.00 80.94 112 LEU A N 1
ATOM 860 C CA . LEU A 1 112 ? -1.390 -7.594 16.283 1.00 80.94 112 LEU A CA 1
ATOM 861 C C . LEU A 1 112 ? -1.869 -8.816 17.073 1.00 80.94 112 LEU A C 1
ATOM 863 O O . LEU A 1 112 ? -3.049 -8.861 17.408 1.00 80.94 112 LEU A O 1
ATOM 867 N N . LEU A 1 113 ? -1.002 -9.770 17.433 1.00 71.94 113 LEU A N 1
ATOM 868 C CA . LEU A 1 113 ? -1.384 -10.904 18.280 1.00 71.94 113 LEU A CA 1
ATOM 869 C C . LEU A 1 113 ? -1.786 -10.451 19.696 1.00 71.94 113 LEU A C 1
ATOM 871 O O . LEU A 1 113 ? -1.191 -9.513 20.239 1.00 71.94 113 LEU A O 1
ATOM 875 N N . PRO A 1 114 ? -2.766 -11.119 20.339 1.00 63.06 114 PRO A N 1
ATOM 876 C CA . PRO A 1 114 ? -3.146 -10.827 21.715 1.00 63.06 114 P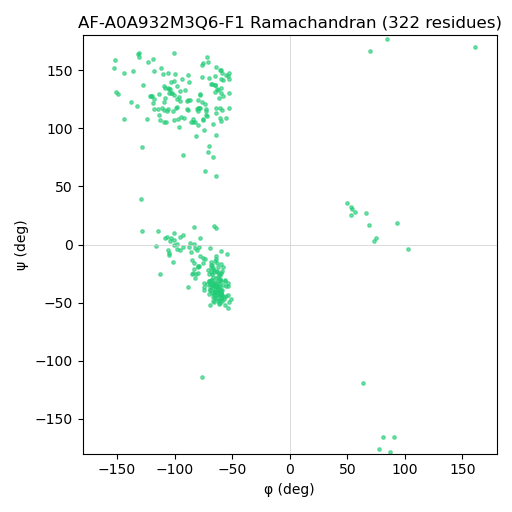RO A CA 1
ATOM 877 C C . PRO A 1 114 ? -2.035 -11.115 22.718 1.00 63.06 114 PRO A C 1
ATOM 879 O O . PRO A 1 114 ? -1.895 -12.226 23.216 1.00 63.06 114 PRO A O 1
ATOM 882 N N . GLN A 1 115 ? -1.251 -10.092 23.052 1.00 52.47 115 GLN A N 1
ATOM 883 C CA . GLN A 1 115 ? -0.314 -10.134 24.171 1.00 52.47 115 GLN A CA 1
ATOM 884 C C . GLN A 1 115 ? -0.994 -9.574 25.427 1.00 52.47 115 GLN A C 1
ATOM 886 O O . GLN A 1 115 ? -0.775 -8.431 25.819 1.00 52.47 115 GLN A O 1
ATOM 891 N N . GLY A 1 116 ? -1.853 -10.390 26.042 1.00 53.56 116 GLY A N 1
ATOM 892 C CA . GLY A 1 116 ? -2.536 -10.060 27.297 1.00 53.56 116 GLY A CA 1
ATOM 893 C C . GLY A 1 116 ? -3.821 -9.232 27.151 1.00 53.56 116 GLY A C 1
ATOM 894 O O . GLY A 1 116 ? -4.235 -8.853 26.058 1.00 53.56 116 GLY A O 1
ATOM 895 N N . THR A 1 117 ? -4.468 -8.990 28.292 1.00 49.31 117 THR A N 1
ATOM 896 C CA . THR A 1 117 ? -5.819 -8.415 28.441 1.00 49.31 117 THR A CA 1
ATOM 897 C C . THR A 1 117 ? -5.871 -6.883 28.490 1.00 49.31 117 THR A C 1
ATOM 899 O O . THR A 1 117 ? -6.955 -6.331 28.606 1.00 49.31 117 THR A O 1
ATOM 902 N N . LEU A 1 118 ? -4.732 -6.180 28.434 1.00 50.38 118 LEU A N 1
ATOM 903 C CA . LEU A 1 118 ? -4.649 -4.760 28.831 1.00 50.38 118 LEU A CA 1
ATOM 904 C C . LEU A 1 118 ? -4.531 -3.747 27.679 1.00 50.38 118 LEU A C 1
ATOM 906 O O . LEU A 1 118 ? -4.534 -2.546 27.932 1.00 50.38 118 LEU A O 1
ATOM 910 N N . LEU A 1 119 ? -4.410 -4.188 26.424 1.00 54.97 119 LEU A N 1
ATOM 911 C CA . LEU A 1 119 ? -4.296 -3.291 25.265 1.00 54.97 119 LEU A CA 1
ATOM 912 C C . LEU A 1 119 ? -5.335 -3.688 24.214 1.00 54.97 119 LEU A C 1
ATOM 914 O O . LEU A 1 119 ? -5.048 -4.473 23.304 1.00 54.97 119 LEU A O 1
ATOM 918 N N . GLU A 1 120 ? -6.552 -3.176 24.399 1.00 58.19 120 GLU A N 1
ATOM 919 C CA . GLU A 1 120 ? -7.722 -3.486 23.566 1.00 58.19 120 GLU A CA 1
ATOM 920 C C . GLU A 1 120 ? -7.633 -2.844 22.174 1.00 58.19 120 GLU A C 1
ATOM 922 O O . GLU A 1 120 ? -8.004 -3.480 21.191 1.00 58.19 120 GLU A O 1
ATOM 927 N N . SER A 1 121 ? -7.032 -1.654 22.055 1.00 60.81 121 SER A N 1
ATOM 928 C CA . SER A 1 121 ? -6.824 -0.993 20.761 1.00 60.81 121 SER A CA 1
ATOM 929 C C . SER A 1 121 ? -5.403 -1.134 20.255 1.00 60.81 121 SER A C 1
ATOM 931 O O . SER A 1 121 ? -4.479 -0.596 20.851 1.00 60.81 121 SER A O 1
ATOM 933 N N . ARG A 1 122 ? -5.209 -1.831 19.130 1.00 82.00 122 ARG A N 1
ATOM 934 C CA . ARG A 1 122 ? -3.890 -1.993 18.499 1.00 82.00 122 ARG A CA 1
ATOM 935 C C . ARG A 1 122 ? -3.798 -1.152 17.241 1.00 82.00 122 ARG A C 1
ATOM 937 O O . ARG A 1 122 ? -4.512 -1.390 16.267 1.00 82.00 122 ARG A O 1
ATOM 944 N N . ILE A 1 123 ? -2.915 -0.163 17.278 1.00 91.06 123 ILE A N 1
ATOM 945 C CA . ILE A 1 123 ? -2.658 0.742 16.163 1.00 91.06 123 ILE A CA 1
ATOM 946 C C . ILE A 1 123 ? -1.359 0.325 15.483 1.00 91.06 123 ILE A C 1
ATOM 948 O O . ILE A 1 123 ? -0.335 0.166 16.147 1.00 91.06 123 ILE A O 1
ATOM 952 N N . ILE A 1 124 ? -1.378 0.191 14.159 1.00 93.38 124 ILE A N 1
ATOM 953 C CA . ILE A 1 124 ? -0.152 0.050 13.365 1.00 93.38 124 ILE A CA 1
ATOM 954 C C . ILE A 1 124 ? 0.318 1.440 12.941 1.00 93.38 124 ILE A C 1
ATOM 956 O O . ILE A 1 124 ? -0.470 2.237 12.444 1.00 93.38 124 ILE A O 1
ATOM 960 N N . ALA A 1 125 ? 1.604 1.732 13.100 1.00 93.00 125 ALA A N 1
ATOM 961 C CA . ALA A 1 125 ? 2.236 2.937 12.581 1.00 93.00 125 ALA A CA 1
ATOM 962 C C . ALA A 1 125 ? 3.246 2.571 11.487 1.00 93.00 125 ALA A C 1
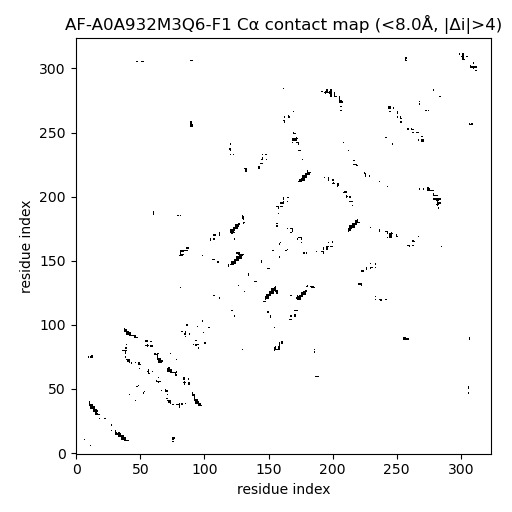ATOM 964 O O . ALA A 1 125 ? 4.284 1.986 11.780 1.00 93.00 125 ALA A O 1
ATOM 965 N N . LEU A 1 126 ? 2.969 2.926 10.231 1.00 92.81 126 LEU A N 1
ATOM 966 C CA . LEU A 1 126 ? 3.899 2.762 9.114 1.00 92.81 126 LEU A CA 1
ATOM 967 C C . LEU A 1 126 ? 4.964 3.862 9.153 1.00 92.81 126 LEU A C 1
ATOM 969 O O . LEU A 1 126 ? 4.657 5.047 9.009 1.00 92.81 126 LEU A O 1
ATOM 973 N N . ILE A 1 127 ? 6.226 3.466 9.317 1.00 89.31 127 ILE A N 1
ATOM 974 C CA . ILE A 1 127 ? 7.365 4.375 9.481 1.00 89.31 127 ILE A CA 1
ATOM 975 C C . ILE A 1 127 ? 8.267 4.309 8.249 1.00 89.31 127 ILE A C 1
ATOM 977 O O . ILE A 1 127 ? 8.862 3.272 7.954 1.00 89.31 127 ILE A O 1
ATOM 981 N N . CYS A 1 128 ? 8.402 5.436 7.549 1.00 87.31 128 CYS A N 1
ATOM 982 C CA . CYS A 1 128 ? 9.271 5.572 6.381 1.00 87.31 128 CYS A CA 1
ATOM 983 C C . CYS A 1 128 ? 10.756 5.579 6.774 1.00 87.31 128 CYS A C 1
ATOM 985 O O . CYS A 1 128 ? 11.241 6.574 7.310 1.00 87.31 128 CYS A O 1
ATOM 987 N N . GLN A 1 129 ? 11.503 4.527 6.434 1.00 82.25 129 GLN A N 1
ATOM 988 C CA . GLN A 1 129 ? 12.940 4.449 6.723 1.00 82.25 129 GLN A CA 1
ATOM 989 C C . GLN A 1 129 ? 13.742 5.550 6.020 1.00 82.25 129 GLN A C 1
ATOM 991 O O . GLN A 1 129 ? 14.631 6.137 6.627 1.00 82.25 129 GLN A O 1
ATOM 996 N N . ASN A 1 130 ? 13.388 5.892 4.778 1.00 77.56 130 ASN A N 1
ATOM 997 C CA . ASN A 1 130 ? 14.070 6.944 4.015 1.00 77.56 130 ASN A CA 1
ATOM 998 C C . ASN A 1 130 ? 13.894 8.357 4.590 1.00 77.56 130 ASN A C 1
ATOM 1000 O O . ASN A 1 130 ? 14.666 9.254 4.248 1.00 77.56 130 ASN A O 1
ATOM 1004 N N . CYS A 1 131 ? 12.870 8.573 5.414 1.00 76.25 131 CYS A N 1
ATOM 1005 C CA . CYS A 1 131 ? 12.558 9.876 5.996 1.00 76.25 131 CYS A CA 1
ATOM 1006 C C . CYS A 1 131 ? 12.947 9.988 7.474 1.00 76.25 131 CYS A C 1
ATOM 1008 O O . CYS A 1 131 ? 12.828 11.078 8.034 1.00 76.25 131 CYS A O 1
ATOM 1010 N N . LEU A 1 132 ? 13.378 8.888 8.102 1.00 75.25 132 LEU A N 1
ATOM 1011 C CA . LEU A 1 132 ? 13.867 8.924 9.472 1.00 75.25 132 LEU A CA 1
ATOM 1012 C C . LEU A 1 132 ? 15.197 9.690 9.527 1.00 75.25 132 LEU A C 1
ATOM 1014 O O . LEU A 1 132 ? 16.051 9.481 8.658 1.00 75.25 132 LEU A O 1
ATOM 1018 N N . PRO A 1 133 ? 15.397 10.546 10.543 1.00 65.50 133 PRO A N 1
ATOM 1019 C CA . PRO A 1 133 ? 16.693 11.167 10.767 1.00 65.50 133 PRO A CA 1
ATOM 1020 C C . PRO A 1 133 ? 17.756 10.081 10.961 1.00 65.50 133 PRO A C 1
ATOM 1022 O O . PRO A 1 133 ? 17.500 9.032 11.563 1.00 65.50 133 PRO A O 1
ATOM 1025 N N . THR A 1 134 ? 18.956 10.311 10.424 1.00 57.25 134 THR A N 1
ATOM 1026 C CA . THR A 1 134 ? 20.090 9.420 10.677 1.00 57.25 134 THR A CA 1
ATOM 1027 C C . THR A 1 134 ? 20.357 9.383 12.177 1.00 57.25 134 THR A C 1
ATOM 1029 O O . THR A 1 134 ? 20.373 10.451 12.784 1.00 57.25 134 THR A O 1
ATOM 1032 N N . PRO A 1 135 ? 20.575 8.204 12.784 1.00 52.56 135 PRO A N 1
ATOM 1033 C CA . PRO A 1 135 ? 20.918 8.138 14.195 1.00 52.56 135 PRO A CA 1
ATOM 1034 C C . PRO A 1 135 ? 22.225 8.904 14.407 1.00 52.56 135 PRO A C 1
ATOM 1036 O O . PRO A 1 135 ? 23.290 8.471 13.951 1.00 52.56 135 PRO A O 1
ATOM 1039 N N . ASP A 1 136 ? 22.140 10.067 15.051 1.00 44.09 136 ASP A N 1
ATOM 1040 C CA . ASP A 1 136 ? 23.318 10.750 15.562 1.00 44.09 136 ASP A CA 1
ATOM 1041 C C . ASP A 1 136 ? 24.008 9.823 16.565 1.00 44.09 136 ASP A C 1
ATOM 1043 O O . ASP A 1 136 ? 23.370 9.066 17.301 1.00 44.09 136 ASP A O 1
ATOM 1047 N N . LYS A 1 137 ? 25.342 9.846 16.560 1.00 40.31 137 LYS A N 1
ATOM 1048 C CA . LYS A 1 137 ? 26.203 8.865 17.243 1.00 40.31 137 LYS A CA 1
ATOM 1049 C C . LYS A 1 137 ? 26.022 8.771 18.763 1.00 40.31 137 LYS A C 1
ATOM 1051 O O . LYS A 1 137 ? 26.594 7.859 19.347 1.00 40.31 137 LYS A O 1
ATOM 1056 N N . ASP A 1 138 ? 25.211 9.638 19.363 1.00 36.44 138 ASP A N 1
ATOM 1057 C CA . ASP A 1 138 ? 24.951 9.695 20.803 1.00 36.44 138 ASP A CA 1
ATOM 1058 C C . ASP A 1 138 ? 23.509 9.354 21.200 1.00 36.44 138 ASP A C 1
ATOM 1060 O O . ASP A 1 138 ? 23.121 9.518 22.356 1.00 36.44 138 ASP A O 1
ATOM 1064 N N . SER A 1 139 ? 22.687 8.821 20.295 1.00 41.22 139 SER A N 1
ATOM 1065 C CA . SER A 1 139 ? 21.429 8.208 20.713 1.00 41.22 139 SER A CA 1
ATOM 1066 C C . SER A 1 139 ? 21.092 6.992 19.871 1.00 41.22 139 SER A C 1
ATOM 1068 O O . SER A 1 139 ? 20.618 7.073 18.742 1.00 41.22 139 SER A O 1
ATOM 1070 N N . ALA A 1 140 ? 21.222 5.830 20.507 1.00 39.81 140 ALA A N 1
ATOM 1071 C CA . ALA A 1 140 ? 20.308 4.722 20.288 1.00 39.81 140 ALA A CA 1
ATOM 1072 C C . ALA A 1 140 ? 18.899 5.142 20.756 1.00 39.81 140 ALA A C 1
ATOM 1074 O O . ALA A 1 140 ? 18.344 4.550 21.679 1.00 39.81 140 ALA A O 1
ATOM 1075 N N . SER A 1 141 ? 18.337 6.205 20.173 1.00 46.88 141 SER A N 1
ATOM 1076 C CA . SER A 1 141 ? 16.974 6.647 20.431 1.00 46.88 141 SER A CA 1
ATOM 1077 C C . SER A 1 141 ? 16.053 5.610 19.809 1.00 46.88 141 SER A C 1
ATOM 1079 O O . SER A 1 141 ? 15.616 5.697 18.663 1.00 46.88 141 SER A O 1
ATOM 1081 N N . GLN A 1 142 ? 15.790 4.557 20.580 1.00 56.88 142 GLN A N 1
ATOM 1082 C CA . GLN A 1 142 ? 14.591 3.765 20.403 1.00 56.88 142 GLN A CA 1
ATOM 1083 C C . GLN A 1 142 ? 13.439 4.760 20.495 1.00 56.88 142 GLN A C 1
ATOM 1085 O O . GLN A 1 142 ? 13.196 5.341 21.552 1.00 56.88 142 GLN A O 1
ATOM 1090 N N . PHE A 1 143 ? 12.792 5.035 19.366 1.00 64.56 143 PHE A N 1
ATOM 1091 C CA . PHE A 1 143 ? 11.589 5.845 19.363 1.00 64.56 143 PHE A CA 1
ATOM 1092 C C . PHE A 1 143 ? 10.557 5.135 20.240 1.00 64.56 143 PHE A C 1
ATOM 1094 O O . PHE A 1 143 ? 10.043 4.079 19.868 1.00 64.56 143 PHE A O 1
ATOM 1101 N N . LEU A 1 144 ? 10.313 5.679 21.432 1.00 75.00 144 LEU A N 1
ATOM 1102 C CA . LEU A 1 144 ? 9.311 5.158 22.351 1.00 75.00 144 LEU A CA 1
ATOM 1103 C C . LEU A 1 144 ? 7.942 5.557 21.806 1.00 75.00 144 LEU A C 1
ATOM 1105 O O . LEU A 1 144 ? 7.508 6.699 21.939 1.00 75.00 144 LEU A O 1
ATOM 1109 N N . LEU A 1 145 ? 7.308 4.617 21.114 1.00 83.50 145 LEU A N 1
ATOM 1110 C CA . LEU A 1 145 ? 5.924 4.744 20.682 1.00 83.50 145 LEU A CA 1
ATOM 1111 C C . LEU A 1 145 ? 4.988 4.515 21.877 1.00 83.50 145 LEU A C 1
ATOM 1113 O O . LEU A 1 145 ? 5.364 3.790 22.805 1.00 83.50 145 LEU A O 1
ATOM 1117 N N . PRO A 1 146 ? 3.768 5.079 21.852 1.00 85.25 146 PRO A N 1
ATOM 1118 C CA . PRO A 1 146 ? 2.749 4.756 22.844 1.00 85.25 146 PRO A CA 1
ATOM 1119 C C . PRO A 1 146 ? 2.530 3.234 22.948 1.00 85.25 146 PRO A C 1
ATOM 1121 O O . PRO A 1 146 ? 2.653 2.522 21.946 1.00 85.25 146 PRO A O 1
ATOM 1124 N N . PRO A 1 147 ? 2.187 2.697 24.133 1.00 81.88 147 PRO A N 1
ATOM 1125 C CA . PRO A 1 147 ? 2.137 1.253 24.384 1.00 81.88 147 PRO A CA 1
ATOM 1126 C C . PRO A 1 147 ? 1.105 0.506 23.531 1.00 81.88 147 PRO A C 1
ATOM 1128 O O . PRO A 1 147 ? 1.229 -0.706 23.352 1.00 81.88 147 PRO A O 1
ATOM 1131 N N . ASN A 1 148 ? 0.116 1.202 22.978 1.00 83.56 148 ASN A N 1
ATOM 1132 C CA . ASN A 1 148 ? -0.915 0.670 22.092 1.00 83.56 148 ASN A CA 1
ATOM 1133 C C . ASN A 1 148 ? -0.620 0.895 20.591 1.00 83.56 148 ASN A C 1
ATOM 1135 O O . ASN A 1 148 ? -1.382 0.453 19.730 1.00 83.56 148 ASN A O 1
ATOM 1139 N N . VAL A 1 149 ? 0.510 1.531 20.271 1.00 88.75 149 VAL A N 1
ATOM 1140 C CA . VAL A 1 149 ? 0.998 1.749 18.908 1.00 88.75 149 VAL A CA 1
ATOM 1141 C C . VAL A 1 149 ? 2.161 0.794 18.623 1.00 88.75 149 VAL A C 1
ATOM 1143 O O . VAL A 1 149 ? 3.076 0.612 19.429 1.00 88.75 149 VAL A O 1
ATOM 1146 N N . ARG A 1 150 ? 2.137 0.146 17.459 1.00 89.31 150 ARG A N 1
ATOM 1147 C CA . ARG A 1 150 ? 3.195 -0.749 16.976 1.00 89.31 150 ARG A CA 1
ATOM 1148 C C . ARG A 1 150 ? 3.786 -0.183 15.696 1.00 89.31 150 ARG A C 1
ATOM 1150 O O . ARG A 1 150 ? 3.097 -0.036 14.692 1.00 89.31 150 ARG A O 1
ATOM 1157 N N . GLY A 1 151 ? 5.067 0.164 15.748 1.00 88.69 151 GLY A N 1
ATOM 1158 C CA . GLY A 1 151 ? 5.792 0.715 14.609 1.00 88.69 151 GLY A CA 1
ATOM 1159 C C . GLY A 1 151 ? 6.223 -0.376 13.638 1.00 88.69 151 GLY A C 1
ATOM 1160 O O . GLY A 1 151 ? 6.959 -1.279 14.022 1.00 88.69 151 GLY A O 1
ATOM 1161 N N . LEU A 1 152 ? 5.828 -0.240 12.377 1.00 89.75 152 LEU A N 1
ATOM 1162 C CA . LEU A 1 152 ? 6.210 -1.108 11.275 1.00 89.75 152 LEU A CA 1
ATOM 1163 C C . LEU A 1 152 ? 7.047 -0.310 10.276 1.00 89.75 152 LEU A C 1
ATOM 1165 O O . LEU A 1 152 ? 6.584 0.671 9.690 1.00 89.75 152 LEU A O 1
ATOM 1169 N N . LYS A 1 153 ? 8.307 -0.700 10.089 1.00 87.94 153 LYS A N 1
ATOM 1170 C CA . LYS A 1 153 ? 9.236 0.049 9.236 1.00 87.94 153 LYS A CA 1
ATOM 1171 C C . LYS A 1 153 ? 9.104 -0.396 7.783 1.00 87.94 153 LYS A C 1
ATOM 1173 O O . LYS A 1 153 ? 9.353 -1.553 7.470 1.00 87.94 153 LYS A O 1
ATOM 1178 N N . ILE A 1 154 ? 8.843 0.548 6.884 1.00 88.62 154 ILE A N 1
ATOM 1179 C CA . ILE A 1 154 ? 8.818 0.320 5.432 1.00 88.62 154 ILE A CA 1
ATOM 1180 C C . ILE A 1 154 ? 9.900 1.160 4.738 1.00 88.62 154 ILE A C 1
ATOM 1182 O O . ILE A 1 154 ? 10.210 2.252 5.224 1.00 88.62 154 ILE A O 1
ATOM 1186 N N . PRO A 1 155 ? 10.474 0.707 3.605 1.00 87.50 155 PRO A N 1
ATOM 1187 C CA . PRO A 1 155 ? 11.493 1.465 2.874 1.00 87.50 155 PRO A CA 1
ATOM 1188 C C . PRO A 1 155 ? 11.060 2.908 2.587 1.00 87.50 155 PRO A C 1
ATOM 1190 O O . PRO A 1 155 ? 11.788 3.867 2.856 1.00 87.50 155 PRO A O 1
ATOM 1193 N N . CYS A 1 156 ? 9.829 3.072 2.100 1.00 88.12 156 CYS A N 1
ATOM 1194 C CA . CYS A 1 156 ? 9.237 4.370 1.830 1.00 88.12 156 CYS A CA 1
ATOM 1195 C C . CYS A 1 156 ? 7.711 4.320 1.937 1.00 88.12 156 CYS A C 1
ATOM 1197 O O . CYS A 1 156 ? 7.099 3.306 1.614 1.00 88.12 156 CYS A O 1
ATOM 1199 N N . LEU A 1 157 ? 7.080 5.447 2.280 1.00 90.00 157 LEU A N 1
ATOM 1200 C CA . LEU A 1 157 ? 5.623 5.599 2.165 1.00 90.00 157 LEU A CA 1
ATOM 1201 C C . LEU A 1 157 ? 5.109 5.519 0.724 1.00 90.00 157 LEU A C 1
ATOM 1203 O O . LEU A 1 157 ? 3.918 5.326 0.528 1.00 90.00 157 LEU A O 1
ATOM 1207 N N . ALA A 1 158 ? 5.981 5.573 -0.286 1.00 87.69 158 ALA A N 1
ATOM 1208 C CA . ALA A 1 158 ? 5.599 5.245 -1.660 1.00 87.69 158 ALA A CA 1
ATOM 1209 C C . ALA A 1 158 ? 5.034 3.813 -1.795 1.00 87.69 158 ALA A C 1
ATOM 1211 O O . ALA A 1 158 ? 4.336 3.514 -2.755 1.00 87.69 158 ALA A O 1
ATOM 1212 N N . MET A 1 159 ? 5.319 2.933 -0.826 1.00 88.44 159 MET A N 1
ATOM 1213 C CA . MET A 1 159 ? 4.780 1.573 -0.751 1.00 88.44 159 MET A CA 1
ATOM 1214 C C . MET A 1 159 ? 3.419 1.485 -0.056 1.00 88.44 159 MET A C 1
ATOM 1216 O O . MET A 1 159 ? 2.837 0.404 -0.015 1.00 88.44 159 MET A O 1
ATOM 1220 N N . ALA A 1 160 ? 2.917 2.585 0.514 1.00 89.81 160 ALA A N 1
ATOM 1221 C CA . ALA A 1 160 ? 1.627 2.650 1.196 1.00 89.81 160 ALA A CA 1
ATOM 1222 C C . ALA A 1 160 ? 0.474 2.623 0.176 1.00 89.81 160 ALA A C 1
ATOM 1224 O O . ALA A 1 160 ? -0.267 3.594 0.013 1.00 89.81 160 ALA A O 1
ATOM 1225 N N . SER A 1 161 ? 0.368 1.517 -0.562 1.00 88.56 161 SER A N 1
ATOM 1226 C CA . SER A 1 161 ? -0.717 1.253 -1.501 1.00 88.56 161 SER A CA 1
ATOM 1227 C C . SER A 1 161 ? -2.018 0.971 -0.749 1.00 88.56 161 SER A C 1
ATOM 1229 O O . SER A 1 161 ? -1.973 0.503 0.393 1.00 88.56 161 SER A O 1
ATOM 1231 N N . PRO A 1 162 ? -3.189 1.165 -1.382 1.00 90.88 162 PRO A N 1
ATOM 1232 C CA . PRO A 1 162 ? -4.468 0.838 -0.757 1.00 90.88 162 PRO A CA 1
ATOM 1233 C C . PRO A 1 162 ? -4.541 -0.600 -0.238 1.00 90.88 162 PRO A C 1
ATOM 1235 O O . PRO A 1 162 ? -5.138 -0.842 0.806 1.00 90.88 162 PRO A O 1
ATOM 1238 N N . TRP A 1 163 ? -3.874 -1.545 -0.914 1.00 88.75 163 TRP A N 1
ATOM 1239 C CA . TRP A 1 163 ? -3.809 -2.936 -0.465 1.00 88.75 163 TRP A CA 1
ATOM 1240 C C . TRP A 1 163 ? -3.124 -3.054 0.893 1.00 88.75 163 TRP A C 1
ATOM 1242 O O . TRP A 1 163 ? -3.673 -3.677 1.794 1.00 88.75 163 TRP A O 1
ATOM 1252 N N . LEU A 1 164 ? -1.959 -2.420 1.066 1.00 90.06 164 LEU A N 1
ATOM 1253 C CA . LEU A 1 164 ? -1.219 -2.498 2.323 1.00 90.06 164 LEU A CA 1
ATOM 1254 C C . LEU A 1 164 ? -2.000 -1.850 3.474 1.00 90.06 164 LEU A C 1
ATOM 1256 O O . LEU A 1 164 ? -2.042 -2.387 4.579 1.00 90.06 164 LEU A O 1
ATOM 1260 N N . LEU A 1 165 ? -2.641 -0.713 3.199 1.00 93.81 165 LEU A N 1
ATOM 1261 C CA . LEU A 1 165 ? -3.440 0.012 4.184 1.00 93.81 165 LEU A CA 1
ATOM 1262 C C . LEU A 1 165 ? -4.655 -0.808 4.643 1.00 93.81 165 LEU A C 1
ATOM 1264 O O . LEU A 1 165 ? -4.892 -0.941 5.840 1.00 93.81 165 LEU A O 1
ATOM 1268 N N . LEU A 1 166 ? -5.391 -1.408 3.705 1.00 93.19 166 LEU A N 1
ATOM 1269 C CA . LEU A 1 166 ? -6.537 -2.267 4.013 1.00 93.19 166 LEU A CA 1
ATOM 1270 C C . LEU A 1 166 ? -6.121 -3.579 4.677 1.00 93.19 166 LEU A C 1
ATOM 1272 O O . LEU A 1 166 ? -6.827 -4.071 5.556 1.00 93.19 166 LEU A O 1
ATOM 1276 N N . ARG A 1 167 ? -4.960 -4.131 4.307 1.00 91.88 167 ARG A N 1
ATOM 1277 C CA . ARG A 1 167 ? -4.464 -5.379 4.890 1.00 91.88 167 ARG A CA 1
ATOM 1278 C C . ARG A 1 167 ? -4.180 -5.228 6.382 1.00 91.88 167 ARG A C 1
ATOM 1280 O O . ARG A 1 167 ? -4.437 -6.163 7.127 1.00 91.88 167 ARG A O 1
ATOM 1287 N N . ALA A 1 168 ? -3.741 -4.056 6.842 1.00 92.94 168 ALA A N 1
ATOM 1288 C CA . ALA A 1 168 ? -3.594 -3.796 8.273 1.00 92.94 168 ALA A CA 1
ATOM 1289 C C . ALA A 1 168 ? -4.927 -3.957 9.034 1.00 92.94 168 ALA A C 1
ATOM 1291 O O . ALA A 1 168 ? -4.960 -4.591 10.088 1.00 92.94 168 ALA A O 1
ATOM 1292 N N . PHE A 1 169 ? -6.033 -3.446 8.482 1.00 92.62 169 PHE A N 1
ATOM 1293 C CA . PHE A 1 169 ? -7.367 -3.613 9.070 1.00 92.62 169 PHE A CA 1
ATOM 1294 C C . PHE A 1 169 ? -7.869 -5.058 8.990 1.00 92.62 169 PHE A C 1
ATOM 1296 O O . PHE A 1 169 ? -8.432 -5.557 9.958 1.00 92.62 169 PHE A O 1
ATOM 1303 N N . ASP A 1 170 ? -7.607 -5.752 7.879 1.00 91.44 170 ASP A N 1
ATOM 1304 C CA . ASP A 1 170 ? -7.910 -7.183 7.718 1.00 91.44 170 ASP A CA 1
ATOM 1305 C C . ASP A 1 170 ? -7.179 -8.064 8.746 1.00 91.44 170 ASP A C 1
ATOM 1307 O O . ASP A 1 170 ? -7.679 -9.114 9.139 1.00 91.44 170 ASP A O 1
ATOM 1311 N N . ARG A 1 171 ? -5.996 -7.625 9.199 1.00 89.00 171 ARG A N 1
ATOM 1312 C CA . ARG A 1 171 ? -5.213 -8.256 10.272 1.00 89.00 171 ARG A CA 1
ATOM 1313 C C . ARG A 1 171 ? -5.653 -7.842 11.682 1.00 89.00 171 ARG A C 1
ATOM 1315 O O . ARG A 1 171 ? -5.057 -8.299 12.653 1.00 89.00 171 ARG A O 1
ATOM 1322 N N . GLY A 1 172 ? -6.672 -6.993 11.805 1.00 88.38 172 GLY A N 1
ATOM 1323 C CA . GLY A 1 172 ? -7.249 -6.580 13.084 1.00 88.38 172 GLY A CA 1
ATOM 1324 C C . GLY A 1 172 ? -6.677 -5.301 13.688 1.00 88.38 172 GLY A C 1
ATOM 1325 O O . GLY A 1 172 ? -6.862 -5.059 14.879 1.00 88.38 172 GLY A O 1
ATOM 1326 N N . ALA A 1 173 ? -6.004 -4.455 12.903 1.00 91.88 173 ALA A N 1
ATOM 1327 C CA . ALA A 1 173 ? -5.657 -3.118 13.374 1.00 91.88 173 ALA A CA 1
ATOM 1328 C C . ALA A 1 173 ? -6.931 -2.299 13.657 1.00 91.88 173 ALA A C 1
ATOM 1330 O O . ALA A 1 173 ? -7.847 -2.244 12.834 1.00 91.88 173 ALA A O 1
ATOM 1331 N N . GLN A 1 174 ? -6.976 -1.624 14.807 1.00 90.81 174 GLN A N 1
ATOM 1332 C CA . GLN A 1 174 ? -8.080 -0.722 15.156 1.00 90.81 174 GLN A CA 1
ATOM 1333 C C . GLN A 1 174 ? -7.883 0.683 14.575 1.00 90.81 174 GLN A C 1
ATOM 1335 O O . GLN A 1 174 ? -8.859 1.397 14.328 1.00 90.81 174 GLN A O 1
ATOM 1340 N N . GLY A 1 175 ? -6.623 1.043 14.326 1.00 93.19 175 GLY A N 1
ATOM 1341 C CA . GLY A 1 175 ? -6.228 2.256 13.633 1.00 93.19 175 GLY A CA 1
ATOM 1342 C C . GLY A 1 175 ? -4.897 2.088 12.902 1.00 93.19 175 GLY A C 1
ATOM 1343 O O . GLY A 1 175 ? -4.093 1.206 13.219 1.00 93.19 175 GLY A O 1
ATOM 1344 N N . LEU A 1 176 ? -4.665 2.949 11.918 1.00 95.62 176 LEU A N 1
ATOM 1345 C CA . LEU A 1 176 ? -3.477 2.954 11.076 1.00 95.62 176 LEU A CA 1
ATOM 1346 C C . LEU A 1 176 ? -2.911 4.373 10.968 1.00 95.62 176 LEU A C 1
ATOM 1348 O O . LEU A 1 176 ? -3.562 5.288 10.465 1.00 95.62 176 LEU A O 1
ATOM 1352 N N . ALA A 1 177 ? -1.674 4.546 11.416 1.00 94.69 177 ALA A N 1
ATOM 1353 C CA . ALA A 1 177 ? -0.937 5.796 11.341 1.00 94.69 177 ALA A CA 1
ATOM 1354 C C . ALA A 1 177 ? 0.126 5.724 10.237 1.00 94.69 177 ALA A C 1
ATOM 1356 O O . ALA A 1 177 ? 0.915 4.783 10.188 1.00 94.69 177 ALA A O 1
ATOM 1357 N N . LEU A 1 178 ? 0.189 6.724 9.360 1.00 93.56 178 LEU A N 1
ATOM 1358 C CA . LEU A 1 178 ? 1.267 6.866 8.376 1.00 93.56 178 LEU A CA 1
ATOM 1359 C C . LEU A 1 178 ? 2.189 7.992 8.828 1.00 93.56 178 LEU A C 1
ATOM 1361 O O . LEU A 1 178 ? 1.753 9.136 8.894 1.00 93.56 178 LEU A O 1
ATOM 1365 N N . ILE A 1 179 ? 3.455 7.697 9.120 1.00 89.06 179 ILE A N 1
ATOM 1366 C CA . ILE A 1 179 ? 4.400 8.714 9.590 1.00 89.06 179 ILE A CA 1
ATOM 1367 C C . ILE A 1 179 ? 5.292 9.172 8.435 1.00 89.06 179 ILE A C 1
ATOM 1369 O O . ILE A 1 179 ? 6.197 8.456 7.993 1.00 89.06 179 ILE A O 1
ATOM 1373 N N . ALA A 1 180 ? 5.036 10.386 7.953 1.00 79.94 180 ALA A N 1
ATOM 1374 C CA . ALA A 1 180 ? 5.729 11.016 6.836 1.00 79.94 180 ALA A CA 1
ATOM 1375 C C . ALA A 1 180 ? 6.593 12.182 7.312 1.00 79.94 180 ALA A C 1
ATOM 1377 O O . ALA A 1 180 ? 6.200 12.893 8.223 1.00 79.94 180 ALA A O 1
ATOM 1378 N N . ASN A 1 181 ? 7.730 12.438 6.666 1.00 78.62 181 ASN A N 1
ATOM 1379 C CA . ASN A 1 181 ? 8.456 13.699 6.853 1.00 78.62 181 ASN A CA 1
ATOM 1380 C C . ASN A 1 181 ? 7.918 14.755 5.884 1.00 78.62 181 ASN A C 1
ATOM 1382 O O . ASN A 1 181 ? 7.660 14.439 4.720 1.00 78.62 181 ASN A O 1
ATOM 1386 N N . ARG A 1 182 ? 7.778 16.005 6.348 1.00 70.81 182 ARG A N 1
ATOM 1387 C CA . ARG A 1 182 ? 7.442 17.159 5.494 1.00 70.81 182 ARG A CA 1
ATOM 1388 C C . ARG A 1 182 ? 8.395 17.293 4.305 1.00 70.81 182 ARG A C 1
ATOM 1390 O O . ARG A 1 182 ? 7.970 17.691 3.225 1.00 70.81 182 ARG A O 1
ATOM 1397 N N . LYS A 1 183 ? 9.675 16.963 4.493 1.00 75.38 183 LYS A N 1
ATOM 1398 C CA . LYS A 1 183 ? 10.688 16.924 3.437 1.00 75.38 183 LYS A CA 1
ATOM 1399 C C . LYS A 1 183 ? 11.071 15.479 3.156 1.00 75.38 183 LYS A C 1
ATOM 1401 O O . LYS A 1 183 ? 11.788 14.840 3.918 1.00 75.38 183 LYS A O 1
ATOM 1406 N N . CYS A 1 184 ? 10.588 14.956 2.036 1.00 79.50 184 CYS A N 1
ATOM 1407 C CA . CYS A 1 184 ? 10.914 13.602 1.619 1.00 79.50 184 CYS A CA 1
ATOM 1408 C C . CYS A 1 184 ? 12.331 13.529 1.029 1.00 79.50 184 CYS A C 1
ATOM 1410 O O . CYS A 1 184 ? 12.611 14.153 0.004 1.00 79.50 184 CYS A O 1
ATOM 1412 N N . SER A 1 185 ? 13.195 12.688 1.604 1.00 73.81 185 SER A N 1
ATOM 1413 C CA . SER A 1 185 ? 14.565 12.453 1.114 1.00 73.81 185 SER A CA 1
ATOM 1414 C C . SER A 1 185 ? 14.624 11.919 -0.321 1.00 73.81 185 SER A C 1
ATOM 1416 O O . SER A 1 185 ? 15.621 12.108 -1.014 1.00 73.81 185 SER A O 1
ATOM 1418 N N . VAL A 1 186 ? 13.556 11.260 -0.785 1.00 73.56 186 VAL A N 1
ATOM 1419 C CA . VAL A 1 186 ? 13.446 10.731 -2.156 1.00 73.56 186 VAL A CA 1
ATOM 1420 C C . VAL A 1 186 ? 12.609 11.617 -3.082 1.00 73.56 186 VAL A C 1
ATOM 1422 O O . VAL A 1 186 ? 12.311 11.202 -4.196 1.00 73.56 186 VAL A O 1
ATOM 1425 N N . LYS A 1 187 ? 12.245 12.832 -2.636 1.00 75.69 187 LYS A N 1
ATOM 1426 C CA . LYS A 1 187 ? 11.443 13.814 -3.392 1.00 75.69 187 LYS A CA 1
ATOM 1427 C C . LYS A 1 187 ? 10.116 13.254 -3.920 1.00 75.69 187 LYS A C 1
ATOM 1429 O O . LYS A 1 187 ? 9.647 13.654 -4.980 1.00 75.69 187 LYS A O 1
ATOM 1434 N N . LEU A 1 188 ? 9.526 12.317 -3.181 1.00 76.19 188 LEU A N 1
ATOM 1435 C CA . LEU A 1 188 ? 8.197 11.802 -3.481 1.00 76.19 188 LEU A CA 1
ATOM 1436 C C . LEU A 1 188 ? 7.169 12.924 -3.308 1.00 76.19 188 LEU A C 1
ATOM 1438 O O . LEU A 1 188 ? 7.221 13.638 -2.303 1.00 76.19 188 LEU A O 1
ATOM 1442 N N . ASP A 1 189 ? 6.222 13.027 -4.241 1.00 79.62 189 ASP A N 1
ATOM 1443 C CA . ASP A 1 189 ? 5.041 13.863 -4.046 1.00 79.62 189 ASP A CA 1
ATOM 1444 C C . ASP A 1 189 ? 4.214 13.292 -2.876 1.00 79.62 189 ASP A C 1
ATOM 1446 O O . ASP A 1 189 ? 3.750 12.146 -2.958 1.00 79.62 189 ASP A O 1
ATOM 1450 N N . PRO A 1 190 ? 4.034 14.040 -1.771 1.00 76.88 190 PRO A N 1
ATOM 1451 C CA . PRO A 1 190 ? 3.228 13.579 -0.650 1.00 76.88 190 PRO A CA 1
ATOM 1452 C C . PRO A 1 190 ? 1.776 13.273 -1.039 1.00 76.88 190 PRO A C 1
ATOM 1454 O O . PRO A 1 190 ? 1.150 12.451 -0.371 1.00 76.88 190 PRO A O 1
ATOM 1457 N N . ASN A 1 191 ? 1.259 13.850 -2.129 1.00 81.31 191 ASN A N 1
ATOM 1458 C CA . ASN A 1 191 ? -0.092 13.575 -2.606 1.00 81.31 191 ASN A CA 1
ATOM 1459 C C . ASN A 1 191 ? -0.304 12.085 -2.903 1.00 81.31 191 ASN A C 1
ATOM 1461 O O . ASN A 1 191 ? -1.369 11.566 -2.609 1.00 81.31 191 ASN A O 1
ATOM 1465 N N . ILE A 1 192 ? 0.706 11.356 -3.395 1.00 79.19 192 ILE A N 1
ATOM 1466 C CA . ILE A 1 192 ? 0.544 9.953 -3.825 1.00 79.19 192 ILE A CA 1
ATOM 1467 C C . ILE A 1 192 ? -0.022 9.071 -2.703 1.00 79.19 192 ILE A C 1
ATOM 1469 O O . ILE A 1 192 ? -1.012 8.367 -2.893 1.00 79.19 192 ILE A O 1
ATOM 1473 N N . TRP A 1 193 ? 0.587 9.105 -1.516 1.00 84.00 193 TRP A N 1
ATOM 1474 C CA . TRP A 1 193 ? 0.109 8.299 -0.392 1.00 84.00 193 TRP A CA 1
ATOM 1475 C C . TRP A 1 193 ? -1.069 8.965 0.331 1.00 84.00 193 TRP A C 1
ATOM 1477 O O . TRP A 1 193 ? -1.881 8.258 0.922 1.00 84.00 193 TRP A O 1
ATOM 1487 N N . GLN A 1 194 ? -1.211 10.296 0.267 1.00 88.12 194 GLN A N 1
ATOM 1488 C CA . GLN A 1 194 ? -2.385 10.992 0.813 1.00 88.12 194 GLN A CA 1
ATOM 1489 C C . GLN A 1 194 ? -3.661 10.621 0.057 1.00 88.12 194 GLN A C 1
ATOM 1491 O O . GLN A 1 194 ? -4.684 10.364 0.684 1.00 88.12 194 GLN A O 1
ATOM 1496 N N . GLU A 1 195 ? -3.598 10.535 -1.269 1.00 88.94 195 GLU A N 1
ATOM 1497 C CA . GLU A 1 195 ? -4.711 10.095 -2.104 1.00 88.94 195 GLU A CA 1
ATOM 1498 C C . GLU A 1 195 ? -5.075 8.627 -1.830 1.00 88.94 195 GLU A C 1
ATOM 1500 O O . GLU A 1 195 ? -6.258 8.292 -1.791 1.00 88.94 195 GLU A O 1
ATOM 1505 N N . ASN A 1 196 ? -4.094 7.760 -1.543 1.00 90.31 196 ASN A N 1
ATOM 1506 C CA . ASN A 1 196 ? -4.366 6.389 -1.092 1.00 90.31 196 ASN A CA 1
ATOM 1507 C C . ASN A 1 196 ? -5.065 6.362 0.277 1.00 90.31 196 ASN A C 1
ATOM 1509 O O . ASN A 1 196 ? -5.988 5.575 0.476 1.00 90.31 196 ASN A O 1
ATOM 1513 N N . VAL A 1 197 ? -4.654 7.223 1.216 1.00 92.88 197 VAL A N 1
ATOM 1514 C CA . VAL A 1 197 ? -5.332 7.368 2.516 1.00 92.88 197 VAL A CA 1
ATOM 1515 C C . VAL A 1 197 ? -6.772 7.834 2.314 1.00 92.88 197 VAL A C 1
ATOM 1517 O O . VAL A 1 197 ? -7.673 7.210 2.861 1.00 92.88 197 VAL A O 1
ATOM 1520 N N . ARG A 1 198 ? -7.012 8.861 1.487 1.00 93.12 198 ARG A N 1
ATOM 1521 C CA . ARG A 1 198 ? -8.369 9.354 1.185 1.00 93.12 198 ARG A CA 1
ATOM 1522 C C . ARG A 1 198 ? -9.247 8.294 0.525 1.00 93.12 198 ARG A C 1
ATOM 1524 O O . ARG A 1 198 ? -10.422 8.179 0.871 1.00 93.12 198 ARG A O 1
ATOM 1531 N N . PHE A 1 199 ? -8.679 7.504 -0.386 1.00 92.50 199 PHE A N 1
ATOM 1532 C CA . PHE A 1 199 ? -9.374 6.371 -0.994 1.00 92.50 199 PHE A CA 1
ATOM 1533 C C . PHE A 1 199 ? -9.822 5.364 0.076 1.00 92.50 199 PHE A C 1
ATOM 1535 O O . PHE A 1 199 ? -10.991 4.985 0.118 1.00 92.50 199 PHE A O 1
ATOM 1542 N N . VAL A 1 200 ? -8.923 4.977 0.988 1.00 94.12 200 VAL A N 1
ATOM 1543 C CA . VAL A 1 200 ? -9.253 4.048 2.082 1.00 94.12 200 VAL A CA 1
ATOM 1544 C C . VAL A 1 200 ? -10.272 4.653 3.046 1.00 94.12 200 VAL A C 1
ATOM 1546 O O . VAL A 1 200 ? -11.202 3.958 3.431 1.00 94.12 200 VAL A O 1
ATOM 1549 N N . GLN A 1 201 ? -10.158 5.937 3.395 1.00 94.88 201 GLN A N 1
ATOM 1550 C CA . GLN A 1 201 ? -11.145 6.638 4.229 1.00 94.88 201 GLN A CA 1
ATOM 1551 C C . GLN A 1 201 ? -12.544 6.585 3.610 1.00 94.88 201 GLN A C 1
ATOM 1553 O O . GLN A 1 201 ? -13.496 6.211 4.286 1.00 94.88 201 GLN A O 1
ATOM 1558 N N . SER A 1 202 ? -12.646 6.880 2.314 1.00 92.12 202 SER A N 1
ATOM 1559 C CA . SER A 1 202 ? -13.911 6.824 1.572 1.00 92.12 202 SER A CA 1
ATOM 1560 C C . SER A 1 202 ? -14.487 5.406 1.529 1.00 92.12 202 SER A C 1
ATOM 1562 O O . SER A 1 202 ? -15.700 5.217 1.592 1.00 92.12 202 SER A O 1
ATOM 1564 N N . LEU A 1 203 ? -13.622 4.390 1.434 1.00 91.38 203 LEU A N 1
ATOM 1565 C CA . LEU A 1 203 ? -14.043 2.992 1.452 1.00 91.38 203 LEU A CA 1
ATOM 1566 C C . LEU A 1 203 ? -14.543 2.559 2.838 1.00 91.38 203 LEU A C 1
ATOM 1568 O O . LEU A 1 203 ? -15.578 1.904 2.924 1.00 91.38 203 LEU A O 1
ATOM 1572 N N . LEU A 1 204 ? -13.856 2.961 3.914 1.00 92.69 204 LEU A N 1
ATOM 1573 C CA . LEU A 1 204 ? -14.313 2.731 5.289 1.00 92.69 204 LEU A CA 1
ATOM 15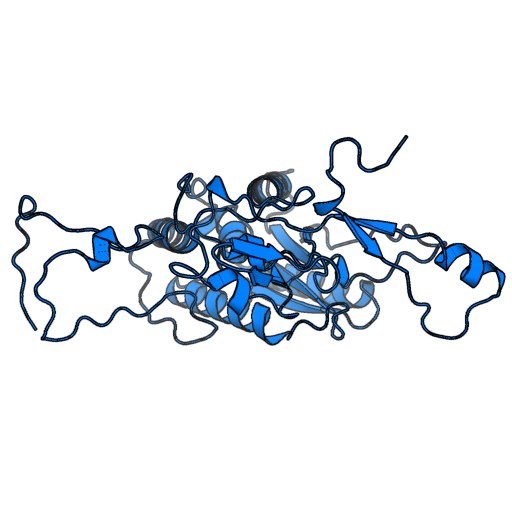74 C C . LEU A 1 204 ? -15.675 3.390 5.531 1.00 92.69 204 LEU A C 1
ATOM 1576 O O . LEU A 1 204 ? -16.564 2.752 6.085 1.00 92.69 204 LEU A O 1
ATOM 1580 N N . GLU A 1 205 ? -15.873 4.615 5.043 1.00 91.81 205 GLU A N 1
ATOM 1581 C CA . GLU A 1 205 ? -17.153 5.321 5.139 1.00 91.81 205 GLU A CA 1
ATOM 1582 C C . GLU A 1 205 ? -18.282 4.573 4.409 1.00 91.81 205 GLU A C 1
ATOM 1584 O O . GLU A 1 205 ? -19.360 4.387 4.974 1.00 91.81 205 GLU A O 1
ATOM 1589 N N . CYS A 1 206 ? -18.021 4.044 3.205 1.00 89.56 206 CYS A N 1
ATOM 1590 C CA . CYS A 1 206 ? -18.971 3.182 2.483 1.00 89.56 206 CYS A CA 1
ATOM 1591 C C . CYS A 1 206 ? -19.325 1.902 3.259 1.00 89.56 206 CYS A C 1
ATOM 1593 O O . CYS A 1 206 ? -20.393 1.327 3.054 1.00 89.56 206 CYS A O 1
ATOM 1595 N N . TRP A 1 207 ? -18.432 1.448 4.135 1.00 90.56 207 TRP A N 1
ATOM 1596 C CA . TRP A 1 207 ? -18.623 0.309 5.032 1.00 90.56 207 TRP A CA 1
ATOM 1597 C C . TRP A 1 207 ? -19.167 0.702 6.408 1.00 90.56 207 TRP A C 1
ATOM 1599 O O . TRP A 1 207 ? -19.238 -0.147 7.292 1.00 90.56 207 TRP A O 1
ATOM 1609 N N . GLN A 1 208 ? -19.564 1.967 6.598 1.00 90.44 208 GLN A N 1
ATOM 1610 C CA . GLN A 1 208 ? -20.030 2.513 7.878 1.00 90.44 208 GLN A CA 1
ATOM 1611 C C . GLN A 1 208 ? -19.004 2.351 9.012 1.00 90.44 208 GLN A C 1
ATOM 1613 O O . GLN A 1 208 ? -19.359 2.261 10.185 1.00 90.44 208 GLN A O 1
ATOM 1618 N N . ILE A 1 209 ? -17.720 2.318 8.657 1.00 91.94 209 ILE A N 1
ATOM 1619 C CA . ILE A 1 209 ? -16.590 2.308 9.578 1.00 91.94 209 ILE A CA 1
ATOM 1620 C C . ILE A 1 209 ? -16.028 3.726 9.650 1.00 91.94 209 ILE A C 1
ATOM 1622 O O . ILE A 1 209 ? -15.926 4.428 8.646 1.00 91.94 209 ILE A O 1
ATOM 1626 N N . GLU A 1 210 ? -15.630 4.146 10.846 1.00 94.06 210 GLU A N 1
ATOM 1627 C CA . GLU A 1 210 ? -15.121 5.486 11.099 1.00 94.06 210 GLU A CA 1
ATOM 1628 C C . GLU A 1 210 ? -13.874 5.795 10.239 1.00 94.06 210 GLU A C 1
ATOM 1630 O O . GLU A 1 210 ? -12.816 5.184 10.446 1.00 94.06 210 GLU A O 1
ATOM 1635 N N . PRO A 1 211 ? -13.932 6.768 9.306 1.00 94.25 211 PRO A N 1
ATOM 1636 C CA . PRO A 1 211 ? -12.814 7.068 8.409 1.00 94.25 211 PRO A CA 1
ATOM 1637 C C . PRO A 1 211 ? -11.599 7.625 9.160 1.00 94.25 211 PRO A C 1
ATOM 1639 O O . PRO A 1 211 ? -10.463 7.467 8.710 1.00 94.25 211 PRO A O 1
ATOM 1642 N N . GLN A 1 212 ? -11.794 8.218 10.344 1.00 94.56 212 GLN A N 1
ATOM 1643 C CA . GLN A 1 212 ? -10.692 8.705 11.173 1.00 94.56 212 GLN A CA 1
ATOM 1644 C C . GLN A 1 212 ? -9.754 7.601 11.679 1.00 94.56 212 GLN A C 1
ATOM 1646 O O . GLN A 1 212 ? -8.685 7.937 12.178 1.00 94.56 212 GLN A O 1
ATOM 1651 N N . ARG A 1 213 ? -10.096 6.311 11.526 1.00 95.06 213 ARG A N 1
ATOM 1652 C CA . ARG A 1 213 ? -9.224 5.178 11.888 1.00 95.06 213 ARG A CA 1
ATOM 1653 C C . ARG A 1 213 ? -7.927 5.117 11.091 1.00 95.06 213 ARG A C 1
ATOM 1655 O O . ARG A 1 213 ? -7.009 4.413 11.496 1.00 95.06 213 ARG A O 1
ATOM 1662 N N . ILE A 1 214 ? -7.820 5.836 9.978 1.00 96.00 214 ILE A N 1
ATOM 1663 C CA . ILE A 1 214 ? -6.566 6.011 9.247 1.00 96.00 214 ILE A CA 1
ATOM 1664 C C . ILE A 1 214 ? -6.198 7.495 9.192 1.00 96.00 214 ILE A C 1
ATOM 1666 O O . ILE A 1 214 ? -7.004 8.340 8.795 1.00 96.00 214 ILE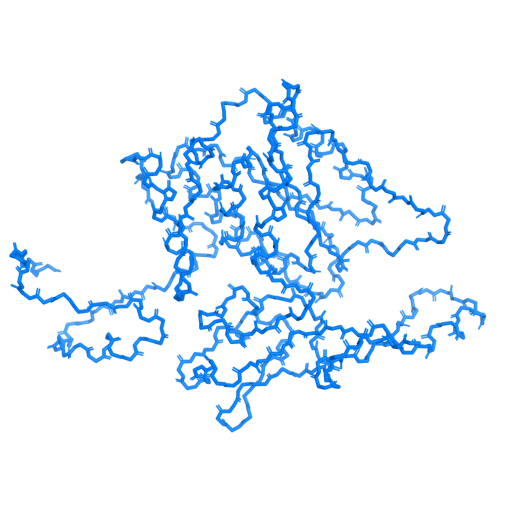 A O 1
ATOM 1670 N N . ARG A 1 215 ? -4.965 7.823 9.589 1.00 93.81 215 ARG A N 1
ATOM 1671 C CA . ARG A 1 215 ? -4.462 9.202 9.597 1.00 93.81 215 ARG A CA 1
ATOM 1672 C C . ARG A 1 215 ? -2.986 9.245 9.229 1.00 93.81 215 ARG A C 1
ATOM 1674 O O . ARG A 1 215 ? -2.217 8.339 9.542 1.00 93.81 215 ARG A O 1
ATOM 1681 N N . ALA A 1 216 ? -2.590 10.321 8.565 1.00 90.88 216 ALA A N 1
ATOM 1682 C CA . ALA A 1 216 ? -1.192 10.613 8.313 1.00 90.88 216 ALA A CA 1
ATOM 1683 C C . ALA A 1 216 ? -0.675 11.700 9.252 1.00 90.88 216 ALA A C 1
ATOM 1685 O O . ALA A 1 216 ? -1.357 12.690 9.502 1.00 90.88 216 ALA A O 1
ATOM 1686 N N . PHE A 1 217 ? 0.551 11.510 9.718 1.00 88.88 217 PHE A N 1
ATOM 1687 C CA . PHE A 1 217 ? 1.237 12.362 10.674 1.00 88.88 217 PHE A CA 1
ATOM 1688 C C . PHE A 1 217 ? 2.520 12.870 10.035 1.00 88.88 217 PHE A C 1
ATOM 1690 O O . PHE A 1 217 ? 3.319 12.093 9.504 1.00 88.88 217 PHE A O 1
ATOM 1697 N N . ALA A 1 218 ? 2.708 14.184 10.064 1.00 82.38 218 ALA A N 1
ATOM 1698 C CA . ALA A 1 218 ? 3.865 14.823 9.467 1.00 82.38 218 ALA A CA 1
ATOM 1699 C C . ALA A 1 218 ? 4.935 15.072 10.535 1.00 82.38 218 ALA A C 1
ATOM 1701 O O . ALA A 1 218 ? 4.870 16.062 11.261 1.00 82.38 218 ALA A O 1
ATOM 1702 N N . MET A 1 219 ? 5.965 14.224 10.581 1.00 78.19 219 MET A N 1
ATOM 1703 C CA . MET A 1 219 ? 7.202 14.569 11.273 1.00 78.19 219 MET A CA 1
ATOM 1704 C C . MET A 1 219 ? 7.821 15.791 10.578 1.00 78.19 219 MET A C 1
ATOM 1706 O O . MET A 1 219 ? 7.884 15.871 9.347 1.00 78.19 219 MET A O 1
ATOM 1710 N N . ALA A 1 220 ? 8.234 16.779 11.367 1.00 71.19 220 ALA A N 1
ATOM 1711 C CA . ALA A 1 220 ? 9.108 17.837 10.878 1.00 71.19 220 ALA A CA 1
ATOM 1712 C C . ALA A 1 220 ? 10.532 17.259 10.777 1.00 71.19 220 ALA A C 1
ATOM 1714 O O . ALA A 1 220 ? 10.761 16.313 10.032 1.00 71.19 220 ALA A O 1
ATOM 1715 N N . ASP A 1 221 ? 11.462 17.756 11.588 1.00 69.25 221 ASP A N 1
ATOM 1716 C CA . ASP A 1 221 ? 12.841 17.254 11.637 1.00 69.25 221 ASP A CA 1
ATOM 1717 C C . ASP A 1 221 ? 13.093 16.310 12.832 1.00 69.25 221 ASP A C 1
ATOM 1719 O O . ASP A 1 221 ? 14.195 15.802 13.006 1.00 69.25 221 ASP A O 1
ATOM 1723 N N . ASP A 1 222 ? 12.073 16.074 13.664 1.00 74.62 222 ASP A N 1
ATOM 1724 C CA . ASP A 1 222 ? 12.178 15.321 14.916 1.00 74.62 222 ASP A CA 1
ATOM 1725 C C . ASP A 1 222 ? 10.981 14.375 15.086 1.00 74.62 222 ASP A C 1
ATOM 1727 O O . ASP A 1 222 ? 9.823 14.804 15.088 1.00 74.62 222 ASP A O 1
ATOM 1731 N N . PHE A 1 223 ? 11.272 13.082 15.238 1.00 78.12 223 PHE A N 1
ATOM 1732 C CA . PHE A 1 223 ? 10.273 12.033 15.429 1.00 78.12 223 PHE A CA 1
ATOM 1733 C C . PHE A 1 223 ? 9.552 12.153 16.778 1.00 78.12 223 PHE A C 1
ATOM 1735 O O . PHE A 1 223 ? 8.373 11.815 16.869 1.00 78.12 223 PHE A O 1
ATOM 1742 N N . HIS A 1 224 ? 10.213 12.672 17.820 1.00 80.19 224 HIS A N 1
ATOM 1743 C CA . HIS A 1 224 ? 9.609 12.817 19.149 1.00 80.19 224 HIS A CA 1
ATOM 1744 C C . HIS A 1 224 ? 8.394 13.746 19.139 1.00 80.19 224 HIS A C 1
ATOM 1746 O O . HIS A 1 224 ? 7.488 13.576 19.950 1.00 80.19 224 HIS A O 1
ATOM 1752 N N . LYS A 1 225 ? 8.322 14.677 18.181 1.00 81.94 225 LYS A N 1
ATOM 1753 C CA . LYS A 1 225 ? 7.174 15.580 18.017 1.00 81.94 225 LYS A CA 1
ATOM 1754 C C . LYS A 1 225 ? 5.903 14.870 17.563 1.00 81.94 225 LYS A C 1
ATOM 1756 O O . LYS A 1 225 ? 4.821 15.368 17.836 1.00 81.94 225 LYS A O 1
ATOM 1761 N N . VAL A 1 226 ? 6.029 13.712 16.917 1.00 87.06 226 VAL A N 1
ATOM 1762 C CA . VAL A 1 226 ? 4.878 12.917 16.466 1.00 87.06 226 VAL A CA 1
ATOM 1763 C C . VAL A 1 226 ? 4.321 12.045 17.595 1.00 87.06 226 VAL A C 1
ATOM 1765 O O . VAL A 1 226 ? 3.160 11.655 17.551 1.00 87.06 226 VAL A O 1
ATOM 1768 N N . VAL A 1 227 ? 5.108 11.752 18.637 1.00 87.88 227 VAL A N 1
ATOM 1769 C CA . VAL A 1 227 ? 4.685 10.865 19.734 1.00 87.88 227 VAL A CA 1
ATOM 1770 C C . VAL A 1 227 ? 3.434 11.383 20.468 1.00 87.88 227 VAL A C 1
ATOM 1772 O O . VAL A 1 227 ? 2.510 10.588 20.626 1.00 87.88 227 VAL A O 1
ATOM 1775 N N . PRO A 1 228 ? 3.320 12.675 20.847 1.00 89.56 228 PRO A N 1
ATOM 1776 C CA . PRO A 1 228 ? 2.088 13.209 21.436 1.00 89.56 228 PRO A CA 1
ATOM 1777 C C . PRO A 1 228 ? 0.875 13.129 20.501 1.00 89.56 228 PRO A C 1
ATOM 1779 O O . PRO A 1 228 ? -0.226 12.835 20.952 1.00 89.56 228 PRO A O 1
ATOM 1782 N N . GLU A 1 229 ? 1.067 13.349 19.195 1.00 91.62 229 GLU A N 1
ATOM 1783 C CA . GLU A 1 229 ? -0.016 13.237 18.205 1.00 91.62 229 GLU A CA 1
ATOM 1784 C C . GLU A 1 229 ? -0.500 11.786 18.062 1.00 91.62 229 GLU A C 1
ATOM 1786 O O . GLU A 1 229 ? -1.696 11.535 17.915 1.00 91.62 229 GLU A O 1
ATOM 1791 N N . LEU A 1 230 ? 0.419 10.817 18.137 1.00 90.69 230 LEU A N 1
ATOM 1792 C CA . LEU A 1 230 ? 0.083 9.394 18.146 1.00 90.69 230 LEU A CA 1
ATOM 1793 C C . LEU A 1 230 ? -0.619 8.977 19.435 1.00 90.69 230 LEU A C 1
ATOM 1795 O O . LEU A 1 230 ? -1.511 8.138 19.369 1.00 90.69 230 LEU A O 1
ATOM 1799 N N . ASP A 1 231 ? -0.232 9.539 20.581 1.00 90.44 231 ASP A N 1
ATOM 1800 C CA . ASP A 1 231 ? -0.899 9.283 21.860 1.00 90.44 231 ASP A CA 1
ATOM 1801 C C . ASP A 1 231 ? -2.332 9.834 21.854 1.00 90.44 231 ASP A C 1
ATOM 1803 O O . ASP A 1 231 ? -3.277 9.132 22.208 1.00 90.44 231 ASP A O 1
ATOM 1807 N N . GLN A 1 232 ? -2.525 11.046 21.328 1.00 92.19 232 GLN A N 1
ATOM 1808 C CA . GLN A 1 232 ? -3.857 11.607 21.110 1.00 92.19 232 GLN A CA 1
ATOM 1809 C C . GLN A 1 232 ? -4.688 10.727 20.166 1.00 92.19 232 GLN A C 1
ATOM 1811 O O . GLN A 1 232 ? -5.836 10.402 20.463 1.00 92.19 232 GLN A O 1
ATOM 1816 N N . PHE A 1 233 ? -4.109 10.292 19.046 1.00 93.06 233 PHE A N 1
ATOM 1817 C CA . PHE A 1 233 ? -4.782 9.384 18.120 1.00 93.06 233 PHE A CA 1
ATOM 1818 C C . PHE A 1 233 ? -5.166 8.056 18.789 1.00 93.06 233 PHE A C 1
ATOM 1820 O O . PHE A 1 233 ? -6.269 7.552 18.603 1.00 93.06 233 PHE A O 1
ATOM 1827 N N . ALA A 1 234 ? -4.283 7.518 19.625 1.00 90.06 234 ALA A N 1
ATOM 1828 C CA . ALA A 1 234 ? -4.539 6.355 20.462 1.00 90.06 234 ALA A CA 1
ATOM 1829 C C . ALA A 1 234 ? -5.746 6.540 21.393 1.00 90.06 234 ALA A C 1
ATOM 1831 O O . ALA A 1 234 ? -6.591 5.648 21.481 1.00 90.06 234 ALA A O 1
ATOM 1832 N N . GLN A 1 235 ? -5.847 7.696 22.047 1.00 89.88 235 GLN A N 1
ATOM 1833 C CA . GLN A 1 235 ? -6.967 8.043 22.922 1.00 89.88 235 GLN A CA 1
ATOM 1834 C C . GLN A 1 235 ? -8.282 8.213 22.144 1.00 89.88 235 GLN A C 1
ATOM 1836 O O . GLN A 1 235 ? -9.331 7.809 22.635 1.00 89.88 235 GLN A O 1
ATOM 1841 N N . GLU A 1 236 ? -8.237 8.746 20.918 1.00 91.06 236 GLU A N 1
ATOM 1842 C CA . GLU A 1 236 ? -9.405 8.850 20.028 1.00 91.06 236 GLU A CA 1
ATOM 1843 C C . GLU A 1 236 ? -9.927 7.474 19.578 1.00 91.06 236 GLU A C 1
ATOM 1845 O O . GLU A 1 236 ? -11.128 7.311 19.370 1.00 91.06 236 GLU A O 1
ATOM 1850 N N . MET A 1 237 ? -9.042 6.482 19.418 1.00 90.44 237 MET A N 1
ATOM 1851 C CA . MET A 1 237 ? -9.414 5.125 18.990 1.00 90.44 237 MET A CA 1
ATOM 1852 C C . MET A 1 237 ? -9.926 4.246 20.134 1.00 90.44 237 MET A C 1
ATOM 1854 O O . MET A 1 237 ? -10.746 3.363 19.886 1.00 90.44 237 MET A O 1
ATOM 1858 N N . ALA A 1 238 ? -9.467 4.490 21.364 1.00 85.94 238 ALA A N 1
ATOM 1859 C CA . ALA A 1 238 ? -9.817 3.708 22.549 1.00 85.94 238 ALA A CA 1
ATOM 1860 C C . ALA A 1 238 ? -11.334 3.555 22.819 1.00 85.94 238 ALA A C 1
ATOM 1862 O O . ALA A 1 238 ? -11.750 2.443 23.131 1.00 85.94 238 ALA A O 1
ATOM 1863 N N . PRO A 1 239 ? -12.187 4.598 22.699 1.00 86.94 239 PRO A N 1
ATOM 1864 C CA . PRO A 1 239 ? -13.625 4.455 22.941 1.00 86.94 239 PRO A CA 1
ATOM 1865 C C . PRO A 1 239 ? -14.390 3.810 21.777 1.00 86.94 239 PRO A C 1
ATOM 1867 O O . PRO A 1 239 ? -15.577 3.518 21.922 1.00 86.94 239 PRO A O 1
ATOM 1870 N N . LEU A 1 240 ? -13.764 3.630 20.609 1.00 86.50 240 LEU A N 1
ATOM 1871 C CA . LEU A 1 240 ? -14.437 3.053 19.450 1.00 86.50 240 LEU A CA 1
ATOM 1872 C C . LEU A 1 240 ? -14.578 1.540 19.615 1.00 86.50 240 LEU A C 1
ATOM 1874 O O . LEU A 1 240 ? -13.663 0.867 20.087 1.00 86.50 240 LEU A O 1
ATOM 1878 N N . ALA A 1 241 ? -15.688 0.983 19.132 1.00 84.94 241 ALA A N 1
ATOM 1879 C CA . ALA A 1 241 ? -15.823 -0.465 19.033 1.00 84.94 241 ALA A CA 1
ATOM 1880 C C . ALA A 1 241 ? -14.719 -1.053 18.120 1.00 84.94 241 ALA A C 1
ATOM 1882 O O . ALA A 1 241 ? -14.260 -0.371 17.187 1.00 84.94 241 ALA A O 1
ATOM 1883 N N . PRO A 1 242 ? -14.285 -2.308 18.350 1.00 84.12 242 PRO A N 1
ATOM 1884 C CA . PRO A 1 242 ? -13.394 -3.011 17.434 1.00 84.12 242 PRO A CA 1
ATOM 1885 C C . PRO A 1 242 ? -13.950 -3.024 16.009 1.00 84.12 242 PRO A C 1
ATOM 1887 O O . PRO A 1 242 ? -15.161 -3.103 15.799 1.00 84.12 242 PRO A O 1
ATOM 1890 N N . THR A 1 243 ? -13.066 -2.942 15.016 1.00 85.06 243 THR A N 1
ATOM 1891 C CA . THR A 1 243 ? -13.491 -2.969 13.614 1.00 85.06 243 THR A CA 1
ATOM 1892 C C . THR A 1 243 ? -14.050 -4.352 13.264 1.00 85.06 243 THR A C 1
ATOM 1894 O O . THR A 1 243 ? -13.438 -5.361 13.623 1.00 85.06 243 THR A O 1
ATOM 1897 N N . PRO A 1 244 ? -15.160 -4.446 12.506 1.00 84.25 244 PRO A N 1
ATOM 1898 C CA . PRO A 1 244 ? -15.697 -5.742 12.079 1.00 84.25 244 PRO A CA 1
ATOM 1899 C C . PRO A 1 244 ? -14.725 -6.503 11.161 1.00 84.25 244 PRO A C 1
ATOM 1901 O O . PRO A 1 244 ? -14.751 -7.728 11.092 1.00 84.25 244 PRO A O 1
ATOM 1904 N N . LEU A 1 245 ? -13.811 -5.780 10.507 1.00 85.19 245 LEU A N 1
ATOM 1905 C CA . LEU A 1 245 ? -12.795 -6.318 9.599 1.00 85.19 245 LEU A CA 1
ATOM 1906 C C . LEU A 1 245 ? -11.809 -7.277 10.290 1.00 85.19 245 LEU A C 1
ATOM 1908 O O . LEU A 1 245 ? -11.332 -8.221 9.657 1.00 85.19 245 LEU A O 1
ATOM 1912 N N . GLY A 1 246 ? -11.538 -7.042 11.579 1.00 78.31 246 GLY A N 1
ATOM 1913 C CA . GLY A 1 246 ? -10.596 -7.810 12.393 1.00 78.31 246 GLY A CA 1
ATOM 1914 C C . GLY A 1 246 ? -11.204 -8.938 13.227 1.00 78.31 246 GLY A C 1
ATOM 1915 O O . GLY A 1 246 ? -10.459 -9.649 13.894 1.00 78.31 246 GLY A O 1
ATOM 1916 N N . LEU A 1 247 ? -12.536 -9.082 13.242 1.00 71.38 247 LEU A N 1
ATOM 1917 C CA . LEU A 1 247 ? -13.231 -10.076 14.077 1.00 71.38 247 LEU A CA 1
ATOM 1918 C C . LEU A 1 247 ? -13.291 -11.468 13.435 1.00 71.38 247 LEU A C 1
ATOM 1920 O O . LEU A 1 247 ? -13.423 -12.467 14.139 1.00 71.38 247 LEU A O 1
ATOM 1924 N N . ALA A 1 248 ? -13.209 -11.529 12.107 1.00 74.69 248 ALA A N 1
ATOM 1925 C CA . ALA A 1 248 ? -13.193 -12.763 11.330 1.00 74.69 248 ALA A CA 1
ATOM 1926 C C . ALA A 1 248 ? -11.766 -13.133 10.904 1.00 74.69 248 ALA A C 1
ATOM 1928 O O . ALA A 1 248 ? -10.867 -12.288 10.913 1.00 74.69 248 ALA A O 1
ATOM 1929 N N . GLU A 1 249 ? -11.570 -14.382 10.468 1.00 79.69 249 GLU A N 1
ATOM 1930 C CA . GLU A 1 249 ? -10.285 -14.824 9.919 1.00 79.69 249 GLU A CA 1
ATOM 1931 C C . GLU A 1 249 ? -9.804 -13.886 8.790 1.00 79.69 249 GLU A C 1
ATOM 1933 O O . GLU A 1 249 ? -10.624 -13.365 8.021 1.00 79.69 249 GLU A O 1
ATOM 1938 N N . PRO A 1 250 ? -8.489 -13.613 8.684 1.00 80.88 250 PRO A N 1
ATOM 1939 C CA . PRO A 1 250 ? -7.945 -12.769 7.624 1.00 80.88 250 PRO A CA 1
ATOM 1940 C C . PRO A 1 250 ? -8.327 -13.273 6.232 1.00 80.88 250 PRO A C 1
ATOM 1942 O O . PRO A 1 250 ? -8.380 -14.478 5.986 1.00 80.88 250 PRO A O 1
ATOM 1945 N N . THR A 1 251 ? -8.541 -12.350 5.295 1.00 81.50 251 THR A N 1
ATOM 1946 C CA . THR A 1 251 ? -8.925 -12.702 3.924 1.00 81.50 251 THR A CA 1
ATOM 1947 C C . THR A 1 251 ? -7.829 -13.554 3.277 1.00 81.50 251 THR A C 1
ATOM 1949 O O . THR A 1 251 ? -6.658 -13.151 3.240 1.00 81.50 251 THR A O 1
ATOM 1952 N N . VAL A 1 252 ? -8.193 -14.728 2.752 1.00 81.38 252 VAL A N 1
ATOM 1953 C CA . VAL A 1 252 ? -7.274 -15.570 1.975 1.00 81.38 252 VAL A CA 1
ATOM 1954 C C . VAL A 1 252 ? -7.051 -14.905 0.622 1.00 81.38 252 VAL A C 1
ATOM 1956 O O . VAL A 1 252 ? -7.986 -14.712 -0.152 1.00 81.38 252 VAL A O 1
ATOM 1959 N N . LEU A 1 253 ? -5.807 -14.517 0.354 1.00 76.38 253 LEU A N 1
ATOM 1960 C CA . LEU A 1 253 ? -5.435 -13.861 -0.894 1.00 76.38 253 LEU A CA 1
ATOM 1961 C C . LEU A 1 253 ? -4.941 -14.898 -1.908 1.00 76.38 253 LEU A C 1
ATOM 1963 O O . LEU A 1 253 ? -4.241 -15.835 -1.513 1.00 76.38 253 LEU A O 1
ATOM 1967 N N . PRO A 1 254 ? -5.261 -14.729 -3.201 1.00 68.50 254 PRO A N 1
ATOM 1968 C CA . PRO A 1 254 ? -4.741 -15.603 -4.242 1.00 68.50 254 PRO A CA 1
ATOM 1969 C C . PRO A 1 254 ? -3.210 -15.479 -4.353 1.00 68.50 254 PRO A C 1
ATOM 1971 O O . PRO A 1 254 ? -2.614 -14.457 -3.990 1.00 68.50 254 PRO A O 1
ATOM 1974 N N . GLY A 1 255 ? -2.563 -16.550 -4.823 1.00 61.97 255 GLY A N 1
ATOM 1975 C CA . GLY A 1 255 ? -1.110 -16.583 -5.037 1.00 61.97 255 GLY A CA 1
ATOM 1976 C C . GLY A 1 255 ? -0.656 -15.699 -6.206 1.00 61.97 255 GLY A C 1
ATOM 1977 O O . GLY A 1 255 ? 0.474 -15.204 -6.207 1.00 61.97 255 GLY A O 1
ATOM 1978 N N . ASP A 1 256 ? -1.561 -15.461 -7.149 1.00 55.78 256 ASP A N 1
ATOM 1979 C CA . ASP A 1 256 ? -1.440 -14.721 -8.399 1.00 55.78 256 ASP A CA 1
ATOM 1980 C C . ASP A 1 256 ? -2.591 -13.699 -8.571 1.00 55.78 256 ASP A C 1
ATOM 1982 O O . ASP A 1 256 ? -3.615 -13.751 -7.890 1.00 55.78 256 ASP A O 1
ATOM 1986 N N . GLY A 1 257 ? -2.407 -12.708 -9.453 1.00 61.75 257 GLY A N 1
ATOM 1987 C CA . GLY A 1 257 ? -3.451 -11.735 -9.812 1.00 61.75 257 GLY A CA 1
ATOM 1988 C C . GLY A 1 257 ? -3.513 -10.448 -8.971 1.00 61.75 257 GLY A C 1
ATOM 1989 O O . GLY A 1 257 ? -2.575 -10.061 -8.268 1.00 61.75 257 GLY A O 1
ATOM 1990 N N . VAL A 1 258 ? -4.627 -9.713 -9.099 1.00 65.81 258 VAL A N 1
ATOM 1991 C CA . VAL A 1 258 ? -4.801 -8.390 -8.471 1.00 65.81 258 VAL A CA 1
ATOM 1992 C C . VAL A 1 258 ? -5.273 -8.548 -7.023 1.00 65.81 258 VAL A C 1
ATOM 1994 O O . VAL A 1 258 ? -6.437 -8.833 -6.747 1.00 65.81 258 VAL A O 1
ATOM 1997 N N . LEU A 1 259 ? -4.364 -8.317 -6.076 1.00 77.56 259 LEU A N 1
ATOM 1998 C CA . LEU A 1 259 ? -4.613 -8.546 -4.646 1.00 77.56 259 LEU A CA 1
ATOM 1999 C C . LEU A 1 259 ? -5.635 -7.580 -4.033 1.00 77.56 259 LEU A C 1
ATOM 2001 O O . LEU A 1 259 ? -6.318 -7.922 -3.071 1.00 77.56 259 LEU A O 1
ATOM 2005 N N . LEU A 1 260 ? -5.718 -6.355 -4.558 1.00 83.38 260 LEU A N 1
ATOM 2006 C CA . LEU A 1 260 ? -6.561 -5.306 -3.990 1.00 83.38 260 LEU A CA 1
ATOM 2007 C C . LEU A 1 260 ? -8.070 -5.582 -4.155 1.00 83.38 260 LEU A C 1
ATOM 2009 O O . LEU A 1 260 ? -8.751 -5.554 -3.135 1.00 83.38 260 LEU A O 1
ATOM 2013 N N . PRO A 1 261 ? -8.614 -5.885 -5.354 1.00 81.56 261 PRO A N 1
ATOM 2014 C CA . PRO A 1 261 ? -10.016 -6.277 -5.501 1.00 81.56 261 PRO A CA 1
ATOM 2015 C C . PRO A 1 261 ? -10.404 -7.471 -4.628 1.00 81.56 261 PRO A C 1
ATOM 2017 O O . PRO A 1 261 ? -11.441 -7.427 -3.975 1.00 81.56 261 PRO A O 1
ATOM 2020 N N . ALA A 1 262 ? -9.562 -8.512 -4.583 1.00 81.81 262 ALA A N 1
ATOM 2021 C CA . ALA A 1 262 ? -9.813 -9.696 -3.764 1.00 81.81 262 ALA A CA 1
ATOM 2022 C C . ALA A 1 262 ? -9.911 -9.336 -2.274 1.00 81.81 262 ALA A C 1
ATOM 2024 O O . ALA A 1 262 ? -10.841 -9.765 -1.594 1.00 81.81 262 ALA A O 1
ATOM 2025 N N . LEU A 1 263 ? -9.000 -8.484 -1.792 1.00 86.75 263 LEU A N 1
ATOM 2026 C CA . LEU A 1 263 ? -9.027 -7.982 -0.422 1.00 86.75 263 LEU A CA 1
ATOM 2027 C C . LEU A 1 263 ? -10.266 -7.120 -0.146 1.00 86.75 263 LEU A C 1
ATOM 2029 O O . LEU A 1 263 ? -10.920 -7.321 0.869 1.00 86.75 263 LEU A O 1
ATOM 2033 N N . ILE A 1 264 ? -10.613 -6.184 -1.036 1.00 88.31 264 ILE A N 1
ATOM 2034 C CA . ILE A 1 264 ? -11.811 -5.341 -0.876 1.00 88.31 264 ILE A CA 1
ATOM 2035 C C . ILE A 1 264 ? -13.070 -6.200 -0.825 1.00 88.31 264 ILE A C 1
ATOM 2037 O O . ILE A 1 264 ? -13.921 -5.955 0.022 1.00 88.31 264 ILE A O 1
ATOM 2041 N N . LYS A 1 265 ? -13.181 -7.209 -1.697 1.00 84.69 265 LYS A N 1
ATOM 2042 C CA . LYS A 1 265 ? -14.311 -8.140 -1.702 1.00 84.69 265 LYS A CA 1
ATOM 2043 C C . LYS A 1 265 ? -14.392 -8.908 -0.382 1.00 84.69 265 LYS A C 1
ATOM 2045 O O . LYS A 1 265 ? -15.429 -8.863 0.265 1.00 84.69 265 LYS A O 1
ATOM 2050 N N . GLY A 1 266 ? -13.290 -9.523 0.054 1.00 85.62 266 GLY A N 1
ATOM 2051 C CA . GLY A 1 266 ? -13.255 -10.258 1.321 1.00 85.62 266 GLY A CA 1
ATOM 2052 C C . GLY A 1 266 ? -13.580 -9.380 2.533 1.00 85.62 266 GLY A C 1
ATOM 2053 O O . GLY A 1 266 ? -14.317 -9.799 3.419 1.00 85.62 266 GLY A O 1
ATOM 2054 N N . LEU A 1 267 ? -13.103 -8.132 2.553 1.00 89.38 267 LEU A N 1
ATOM 2055 C CA . LEU A 1 267 ? -13.451 -7.165 3.596 1.00 89.38 267 LEU A CA 1
ATOM 2056 C C . LEU A 1 267 ? -14.922 -6.744 3.533 1.00 89.38 267 LEU A C 1
ATOM 2058 O O . LEU A 1 267 ? -15.568 -6.675 4.574 1.00 89.38 267 LEU A O 1
ATOM 2062 N N . ALA A 1 268 ? -15.471 -6.502 2.342 1.00 86.88 268 ALA A N 1
ATOM 2063 C CA . ALA A 1 268 ? -16.883 -6.172 2.174 1.00 86.88 268 ALA A CA 1
ATOM 2064 C C . ALA A 1 268 ? -17.791 -7.315 2.659 1.00 86.88 268 ALA A C 1
ATOM 2066 O O . ALA A 1 268 ? -18.768 -7.060 3.361 1.00 86.88 268 ALA A O 1
ATOM 2067 N N . ASP A 1 269 ? -17.425 -8.568 2.373 1.00 85.38 269 ASP A N 1
ATOM 2068 C CA . ASP A 1 269 ? -18.155 -9.751 2.838 1.00 85.38 269 ASP A CA 1
ATOM 2069 C C . ASP A 1 269 ? -18.193 -9.827 4.380 1.00 85.38 269 ASP A C 1
ATOM 2071 O O . ASP A 1 269 ? -19.222 -10.187 4.953 1.00 85.38 269 ASP A O 1
ATOM 2075 N N . LYS A 1 270 ? -17.118 -9.405 5.068 1.00 86.75 270 LYS A N 1
ATOM 2076 C CA . LYS A 1 270 ? -17.060 -9.329 6.545 1.00 86.75 270 LYS A CA 1
ATOM 2077 C C . LYS A 1 270 ? -17.969 -8.253 7.139 1.00 86.75 270 LYS A C 1
ATOM 2079 O O . LYS A 1 270 ? -18.481 -8.429 8.241 1.00 86.75 270 LYS A O 1
ATOM 2084 N N . VAL A 1 271 ? -18.149 -7.131 6.442 1.00 85.12 271 VAL A N 1
ATOM 2085 C CA . VAL A 1 271 ? -19.037 -6.035 6.877 1.00 85.12 271 VAL A CA 1
ATOM 2086 C C . VAL A 1 271 ? -20.509 -6.352 6.561 1.00 85.12 271 VAL A C 1
ATOM 2088 O O . VAL A 1 271 ? -21.419 -5.786 7.168 1.00 85.12 271 VAL A O 1
ATOM 2091 N N . GLY A 1 272 ? -20.763 -7.292 5.646 1.00 69.75 272 GLY A N 1
ATOM 2092 C CA . GLY A 1 272 ? -22.098 -7.643 5.168 1.00 69.75 272 GLY A CA 1
ATOM 2093 C C . GLY A 1 272 ? -22.656 -6.624 4.164 1.00 69.75 272 GLY A C 1
ATOM 2094 O O . GLY A 1 272 ? -21.998 -5.661 3.775 1.00 69.75 272 GLY A O 1
ATOM 2095 N N . GLY A 1 273 ? -23.912 -6.813 3.737 1.00 59.62 273 GLY A N 1
ATOM 2096 C CA . GLY A 1 273 ? -24.586 -6.019 2.688 1.00 59.62 273 GLY A CA 1
ATOM 2097 C C . GLY A 1 273 ? -24.821 -4.522 2.981 1.00 59.62 273 GLY A C 1
ATOM 2098 O O . GLY A 1 273 ? -25.612 -3.886 2.281 1.00 59.62 273 GLY A O 1
ATOM 2099 N N . SER A 1 274 ? -24.163 -3.957 4.000 1.00 57.03 274 SER A N 1
ATOM 2100 C CA . SER A 1 274 ? -24.174 -2.523 4.325 1.00 57.03 274 SER A CA 1
ATOM 2101 C C . SER A 1 274 ? -23.176 -1.702 3.493 1.00 57.03 274 SER A C 1
ATOM 2103 O O . SER A 1 274 ? -23.160 -0.479 3.592 1.00 57.03 274 SER A O 1
ATOM 2105 N N . ALA A 1 275 ? -22.377 -2.347 2.634 1.00 60.59 275 ALA A N 1
ATOM 2106 C CA . ALA A 1 275 ? -21.475 -1.684 1.693 1.00 60.59 275 ALA A CA 1
ATOM 2107 C C . ALA A 1 275 ? -22.254 -0.986 0.559 1.00 60.59 275 ALA A C 1
ATOM 2109 O O . ALA A 1 275 ? -22.393 -1.515 -0.544 1.00 60.59 275 ALA A O 1
ATOM 2110 N N . LYS A 1 276 ? -22.803 0.201 0.832 1.00 64.69 276 LYS A N 1
ATOM 2111 C CA . LYS A 1 276 ? -23.503 1.030 -0.159 1.00 64.69 276 LYS A CA 1
ATOM 2112 C C . LYS A 1 276 ? -22.785 2.364 -0.298 1.00 64.69 276 LYS A C 1
ATOM 2114 O O . LYS A 1 276 ? -22.679 3.112 0.664 1.00 64.69 276 LYS A O 1
ATOM 2119 N N . GLY A 1 277 ? -22.337 2.684 -1.508 1.00 68.69 277 GLY A N 1
ATOM 2120 C CA . GLY A 1 277 ? -21.709 3.970 -1.795 1.00 68.69 277 GLY A CA 1
ATOM 2121 C C . GLY A 1 277 ? -20.880 3.950 -3.072 1.00 68.69 277 GLY A C 1
ATOM 2122 O O . GLY A 1 277 ? -20.641 2.896 -3.660 1.00 68.69 277 GLY A O 1
ATOM 2123 N N . ALA A 1 278 ? -20.454 5.134 -3.502 1.00 75.50 278 ALA A N 1
ATOM 2124 C CA . ALA A 1 278 ? -19.507 5.312 -4.591 1.00 75.50 278 ALA A CA 1
ATOM 2125 C C . ALA A 1 278 ? -18.258 6.003 -4.040 1.00 75.50 278 ALA A C 1
ATOM 2127 O O . ALA A 1 278 ? -18.347 7.080 -3.453 1.00 75.50 278 ALA A O 1
ATOM 2128 N N . VAL A 1 279 ? -17.091 5.395 -4.247 1.00 76.50 279 VAL A N 1
ATOM 2129 C CA . VAL A 1 279 ? -15.812 6.007 -3.877 1.00 76.50 279 VAL A CA 1
ATOM 2130 C C . VAL A 1 279 ? -15.379 6.939 -5.005 1.00 76.50 279 VAL A C 1
ATOM 2132 O O . VAL A 1 279 ? -14.998 6.483 -6.080 1.00 76.50 279 VAL A O 1
ATOM 2135 N N . VAL A 1 280 ? -15.461 8.248 -4.760 1.00 73.06 280 VAL A N 1
ATOM 2136 C CA . VAL A 1 280 ? -15.067 9.304 -5.717 1.00 73.06 280 VAL A CA 1
ATOM 2137 C C . VAL A 1 280 ? -13.895 10.159 -5.226 1.00 73.06 280 VAL A C 1
ATOM 2139 O O . VAL A 1 280 ? -13.455 11.064 -5.930 1.00 73.06 280 VAL A O 1
ATOM 2142 N N . ALA A 1 281 ? -13.389 9.883 -4.023 1.00 73.06 281 ALA A N 1
ATOM 2143 C CA . ALA A 1 281 ? -12.257 10.575 -3.420 1.00 73.06 281 ALA A CA 1
ATOM 2144 C C . ALA A 1 281 ? -10.997 9.70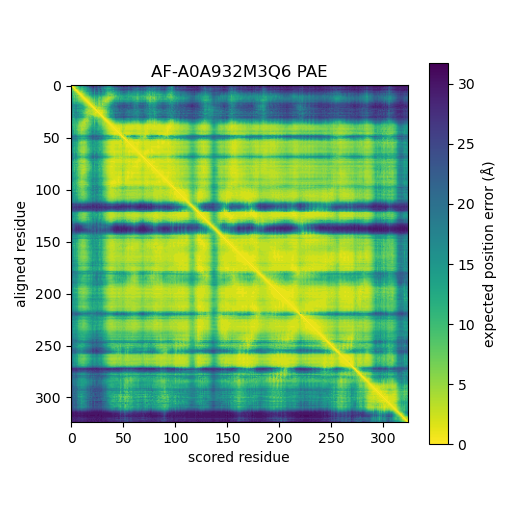0 -3.443 1.00 73.06 281 ALA A C 1
ATOM 2146 O O . ALA A 1 281 ? -11.064 8.477 -3.299 1.00 73.06 281 ALA A O 1
ATOM 2147 N N . GLY A 1 282 ? -9.837 10.346 -3.571 1.00 73.19 282 GLY A N 1
ATOM 2148 C CA . GLY A 1 282 ? -8.560 9.650 -3.659 1.00 73.19 282 GLY A CA 1
ATOM 2149 C C . GLY A 1 282 ? -8.173 9.247 -5.082 1.00 73.19 282 GLY A C 1
ATOM 2150 O O . GLY A 1 282 ? -8.898 9.461 -6.056 1.00 73.19 282 GLY A O 1
ATOM 2151 N N . LEU A 1 283 ? -7.020 8.590 -5.182 1.00 74.88 283 LEU A N 1
ATOM 2152 C CA . LEU A 1 283 ? -6.576 7.908 -6.389 1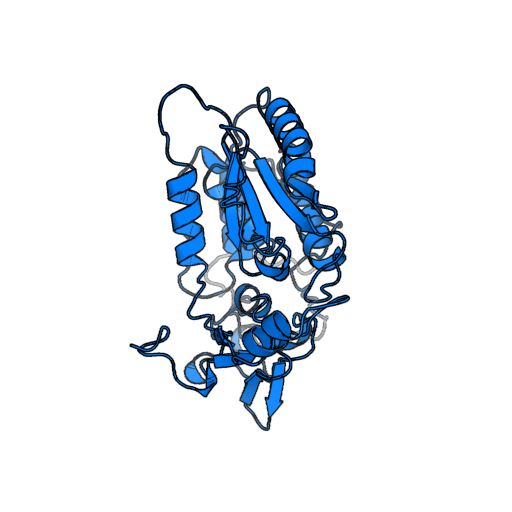.00 74.88 283 LEU A CA 1
ATOM 2153 C C . LEU A 1 283 ? -7.277 6.551 -6.419 1.00 74.88 283 LEU A C 1
ATOM 2155 O O . LEU A 1 283 ? -6.798 5.592 -5.816 1.00 74.88 283 LEU A O 1
ATOM 2159 N N . VAL A 1 284 ? -8.428 6.478 -7.090 1.00 76.00 284 VAL A N 1
ATOM 2160 C CA . VAL A 1 284 ? -9.146 5.212 -7.272 1.00 76.00 284 VAL A CA 1
ATOM 2161 C C . VAL A 1 284 ? -8.259 4.279 -8.110 1.00 76.00 284 VAL A C 1
ATOM 2163 O O . VAL A 1 284 ? -8.016 4.563 -9.283 1.00 76.00 284 VAL A O 1
ATOM 2166 N N . PRO A 1 285 ? -7.755 3.167 -7.547 1.00 73.88 285 PRO A N 1
ATOM 2167 C CA . PRO A 1 285 ? -6.723 2.343 -8.180 1.00 73.88 285 PRO A CA 1
ATOM 2168 C C . PRO A 1 285 ? -7.299 1.349 -9.204 1.00 73.88 285 PRO A C 1
ATOM 2170 O O . PRO A 1 285 ? -6.627 0.391 -9.584 1.00 73.88 285 PRO A O 1
ATOM 2173 N N . PHE A 1 286 ? -8.551 1.546 -9.625 1.00 74.88 286 PHE A N 1
ATOM 2174 C CA . PHE A 1 286 ? -9.259 0.680 -10.560 1.00 74.88 286 PHE A CA 1
ATOM 2175 C C . PHE A 1 286 ? -9.421 1.369 -11.907 1.00 74.88 286 PHE A C 1
ATOM 2177 O O . PHE A 1 286 ? -9.813 2.533 -11.984 1.00 74.88 286 PHE A O 1
ATOM 2184 N N . GLY A 1 287 ? -9.146 0.624 -12.975 1.00 68.31 287 GLY A N 1
ATOM 2185 C CA . GLY A 1 287 ? -9.477 1.059 -14.324 1.00 68.31 287 GLY A CA 1
ATOM 2186 C C . GLY A 1 287 ? -10.990 1.048 -14.538 1.00 68.31 287 GLY A C 1
ATOM 2187 O O . GLY A 1 287 ? -11.687 0.159 -14.049 1.00 68.31 287 GLY A O 1
ATOM 2188 N N . LYS A 1 288 ? -11.496 2.021 -15.297 1.00 66.62 288 LYS A N 1
ATOM 2189 C CA . LYS A 1 288 ? -12.870 2.005 -15.802 1.00 66.62 288 LYS A CA 1
ATOM 2190 C C . LYS A 1 288 ? -12.883 1.260 -17.135 1.00 66.62 288 LYS A C 1
ATOM 2192 O O . LYS A 1 288 ? -12.142 1.631 -18.042 1.00 66.62 288 LYS A O 1
ATOM 2197 N N . LEU A 1 289 ? -13.711 0.225 -17.251 1.00 68.75 289 LEU A N 1
ATOM 2198 C CA . LEU A 1 289 ? -13.959 -0.445 -18.525 1.00 68.75 289 LEU A CA 1
ATOM 2199 C C . LEU A 1 289 ? -15.258 0.106 -19.119 1.00 68.75 289 LEU A C 1
ATOM 2201 O O . LEU A 1 289 ? -16.320 -0.037 -18.517 1.00 68.75 289 LEU A O 1
ATOM 2205 N N . GLU A 1 290 ? -15.177 0.725 -20.291 1.00 73.69 290 GLU A N 1
ATOM 2206 C CA . GLU A 1 290 ? -16.350 1.100 -21.081 1.00 73.69 290 GLU A CA 1
ATOM 2207 C C . GLU A 1 290 ? -16.417 0.199 -22.313 1.00 73.69 290 GLU A C 1
ATOM 2209 O O . GLU A 1 290 ? -15.468 0.119 -23.095 1.00 73.69 290 GLU A O 1
ATOM 2214 N N . VAL A 1 291 ? -17.534 -0.510 -22.476 1.00 78.94 291 VAL A N 1
ATOM 2215 C CA . VAL A 1 291 ? -17.775 -1.370 -23.636 1.00 78.94 291 VAL A CA 1
ATOM 2216 C C . VAL A 1 291 ? -18.609 -0.582 -24.636 1.00 78.94 291 VAL A C 1
ATOM 2218 O O . VAL A 1 291 ? -19.783 -0.310 -24.405 1.00 78.94 291 VAL A O 1
ATOM 2221 N N . GLY A 1 292 ? -17.988 -0.182 -25.744 1.00 80.00 292 GLY A N 1
ATOM 2222 C CA . GLY A 1 292 ? -18.680 0.540 -26.809 1.00 80.00 292 GLY A CA 1
ATOM 2223 C C . GLY A 1 292 ? -19.642 -0.350 -27.603 1.00 80.00 292 GLY A C 1
ATOM 2224 O O . GLY A 1 292 ? -19.486 -1.570 -27.655 1.00 80.00 292 GLY A O 1
ATOM 2225 N N . ALA A 1 293 ? -20.583 0.278 -28.315 1.00 85.56 293 ALA A N 1
ATOM 2226 C CA . ALA A 1 293 ? -21.594 -0.407 -29.130 1.00 85.56 293 ALA A CA 1
ATOM 2227 C C . ALA A 1 293 ? -21.022 -1.294 -30.260 1.00 85.56 293 ALA A C 1
ATOM 2229 O O . ALA A 1 293 ? -21.731 -2.137 -30.796 1.00 85.56 293 ALA A O 1
ATOM 2230 N N . GLN A 1 294 ? -19.747 -1.120 -30.628 1.00 85.94 294 GLN A N 1
ATOM 2231 C CA . GLN A 1 294 ? -19.059 -1.949 -31.629 1.00 85.94 294 GLN A CA 1
ATOM 2232 C C . GLN A 1 294 ? -18.425 -3.223 -31.049 1.00 85.94 294 GLN A C 1
ATOM 2234 O O . GLN A 1 294 ? -17.781 -3.974 -31.780 1.00 85.94 294 GLN A O 1
ATOM 2239 N N . CYS A 1 295 ? -18.563 -3.473 -29.744 1.00 84.69 295 CYS A N 1
ATOM 2240 C CA . CYS A 1 295 ? -18.087 -4.710 -29.143 1.00 84.69 295 CYS A CA 1
ATOM 2241 C C . CYS A 1 295 ? -18.803 -5.907 -29.775 1.00 84.69 295 CYS A C 1
ATOM 2243 O O . CYS A 1 295 ? -20.013 -6.064 -29.646 1.00 84.69 295 CYS A O 1
ATOM 2245 N N . SER A 1 296 ? -18.041 -6.777 -30.432 1.00 84.31 296 SER A N 1
ATOM 2246 C CA . SER A 1 296 ? -18.572 -7.989 -31.061 1.00 84.31 296 SER A CA 1
ATOM 2247 C C . SER A 1 296 ? -18.786 -9.142 -30.079 1.00 84.31 296 SER A C 1
ATOM 2249 O O . SER A 1 296 ? -19.250 -10.204 -30.480 1.00 84.31 296 SER A O 1
ATOM 2251 N N . GLY A 1 297 ? -18.398 -8.976 -28.809 1.00 81.38 297 GLY A N 1
ATOM 2252 C CA . GLY A 1 297 ? -18.433 -10.051 -27.818 1.00 81.38 297 GLY A CA 1
ATOM 2253 C C . GLY A 1 297 ? -17.416 -11.170 -28.075 1.00 81.38 297 GLY A C 1
ATOM 2254 O O . GLY A 1 297 ? -17.541 -12.241 -27.493 1.00 81.38 297 GLY A O 1
ATOM 2255 N N . CYS A 1 298 ? -16.393 -10.949 -28.913 1.00 85.31 298 CYS A N 1
ATOM 2256 C CA . CYS A 1 298 ? -15.428 -11.991 -29.297 1.00 85.31 298 CYS A CA 1
ATOM 2257 C C . CYS A 1 298 ? -14.551 -12.521 -28.149 1.00 85.31 298 CYS A C 1
ATOM 2259 O O . CYS A 1 298 ? -13.868 -13.526 -28.319 1.00 85.31 298 CYS A O 1
ATOM 2261 N N . GLY A 1 299 ? -14.514 -11.833 -27.004 1.00 81.75 299 GLY A N 1
ATOM 2262 C CA . GLY A 1 299 ? -13.734 -12.253 -25.839 1.00 81.75 299 GLY A CA 1
ATOM 2263 C C . GLY A 1 299 ? -12.220 -12.038 -25.953 1.00 81.75 299 GLY A C 1
ATOM 2264 O O . GLY A 1 299 ? -11.497 -12.402 -25.031 1.00 81.75 299 GLY A O 1
ATOM 2265 N N . LEU A 1 300 ? -11.709 -11.397 -27.012 1.00 84.12 300 LEU A N 1
ATOM 2266 C CA . LEU A 1 300 ? -10.271 -11.091 -27.124 1.00 84.12 300 LEU A CA 1
ATOM 2267 C C . LEU A 1 300 ? -9.765 -10.195 -25.984 1.00 84.12 300 LEU A C 1
ATOM 2269 O O . LEU A 1 300 ? -8.619 -10.318 -25.571 1.00 84.12 300 LEU A O 1
ATOM 2273 N N . CYS A 1 301 ? -10.615 -9.319 -25.440 1.00 83.62 301 CYS A N 1
ATOM 2274 C CA . CYS A 1 301 ? -10.273 -8.513 -24.266 1.00 83.62 301 CYS A CA 1
ATOM 2275 C C . CYS A 1 301 ? -10.010 -9.372 -23.020 1.00 83.62 301 CYS A C 1
ATOM 2277 O O . CYS A 1 301 ? -9.110 -9.049 -22.254 1.00 83.62 301 CYS A O 1
ATOM 2279 N N . VAL A 1 302 ? -10.750 -10.474 -22.845 1.00 83.75 302 VAL A N 1
ATOM 2280 C CA . VAL A 1 302 ? -10.529 -11.464 -21.780 1.00 83.75 302 VAL A CA 1
ATOM 2281 C C . VAL A 1 302 ? -9.195 -12.171 -22.000 1.00 83.75 302 VAL A C 1
ATOM 2283 O O . VAL A 1 302 ? -8.376 -12.215 -21.091 1.00 83.75 302 VAL A O 1
ATOM 2286 N N . GLN A 1 303 ? -8.946 -12.651 -23.223 1.00 78.19 303 GLN A N 1
ATOM 2287 C CA . GLN A 1 303 ? -7.710 -13.368 -23.562 1.00 78.19 303 GLN A CA 1
ATOM 2288 C C . GLN A 1 303 ? -6.453 -12.502 -23.428 1.00 78.19 303 GLN A C 1
ATOM 2290 O O . GLN A 1 303 ? -5.412 -12.992 -23.006 1.00 78.19 303 GLN A O 1
ATOM 2295 N N . ASN A 1 304 ? -6.557 -11.216 -23.763 1.00 76.75 304 ASN A N 1
ATOM 2296 C CA . ASN A 1 304 ? -5.435 -10.281 -23.738 1.00 76.75 304 ASN A CA 1
ATOM 2297 C C . ASN A 1 304 ? -5.349 -9.481 -22.434 1.00 76.75 304 ASN A C 1
ATOM 2299 O O . ASN A 1 304 ? -4.551 -8.551 -22.358 1.00 76.75 304 ASN A O 1
ATOM 2303 N N . CYS A 1 305 ? -6.173 -9.776 -21.422 1.00 74.50 305 CYS A N 1
ATOM 2304 C CA . CYS A 1 305 ? -6.077 -9.094 -20.139 1.00 74.50 305 CYS A CA 1
ATOM 2305 C C . CYS A 1 305 ? -4.862 -9.644 -19.374 1.00 74.50 305 CYS A C 1
ATOM 2307 O O . CYS A 1 305 ? -4.935 -10.753 -18.846 1.00 74.50 305 CYS A O 1
ATOM 2309 N N . PRO A 1 306 ? -3.756 -8.886 -19.238 1.00 61.31 306 PRO A N 1
ATOM 2310 C CA . PRO A 1 306 ? -2.514 -9.410 -18.662 1.00 61.31 306 PRO A CA 1
ATOM 2311 C C . PRO A 1 306 ? -2.636 -9.725 -17.166 1.00 61.31 306 PRO A C 1
ATOM 2313 O O . PRO A 1 306 ? -1.769 -10.382 -16.592 1.00 61.31 306 PRO A O 1
ATOM 2316 N N . THR A 1 307 ? -3.691 -9.216 -16.527 1.00 61.78 307 THR A N 1
ATOM 2317 C CA . THR A 1 307 ? -4.010 -9.432 -15.115 1.00 61.78 307 THR A CA 1
ATOM 2318 C C . THR A 1 307 ? -5.146 -10.428 -14.909 1.00 61.78 307 THR A C 1
ATOM 2320 O O . THR A 1 307 ? -5.590 -10.562 -13.773 1.00 61.78 307 THR A O 1
ATOM 2323 N N . GLU A 1 308 ? -5.677 -11.025 -15.986 1.00 64.75 308 GLU A N 1
ATOM 2324 C CA . GLU A 1 308 ? -6.843 -11.926 -15.959 1.00 64.75 308 GLU A CA 1
ATOM 2325 C C . GLU A 1 308 ? -8.068 -11.307 -15.253 1.00 64.75 308 GLU A C 1
ATOM 2327 O O . GLU A 1 308 ? -8.940 -11.992 -14.729 1.00 64.75 308 GLU A O 1
ATOM 2332 N N . ALA A 1 309 ? -8.148 -9.971 -15.240 1.00 66.00 309 ALA A N 1
ATOM 2333 C CA . ALA A 1 309 ? -9.205 -9.231 -14.548 1.00 66.00 309 ALA A CA 1
ATOM 2334 C C . ALA A 1 309 ? -10.550 -9.271 -15.291 1.00 66.00 309 ALA A C 1
ATOM 2336 O O . ALA A 1 309 ? -11.570 -8.854 -14.745 1.00 66.00 309 ALA A O 1
ATOM 2337 N N . LEU A 1 310 ? -10.553 -9.741 -16.537 1.00 73.94 310 LEU A N 1
ATOM 2338 C CA . LEU A 1 310 ? -11.747 -9.956 -17.340 1.00 73.94 310 LEU A CA 1
ATOM 2339 C C . LEU A 1 310 ? -11.965 -11.462 -17.478 1.00 73.94 310 LEU A C 1
ATOM 2341 O O . LEU A 1 310 ? -11.022 -12.194 -17.757 1.00 73.94 310 LEU A O 1
ATOM 2345 N N . THR A 1 311 ? -13.206 -11.917 -17.322 1.00 69.94 311 THR A N 1
ATOM 2346 C CA . THR A 1 311 ? -13.578 -13.331 -17.461 1.00 69.94 311 THR A CA 1
ATOM 2347 C C . THR A 1 311 ? -14.729 -13.463 -18.447 1.00 69.94 311 THR A C 1
ATOM 2349 O O . THR A 1 311 ? -15.677 -12.678 -18.418 1.00 69.94 311 THR A O 1
ATOM 2352 N N . ALA A 1 312 ? -14.657 -14.459 -19.329 1.00 68.81 312 ALA A N 1
ATOM 2353 C CA . ALA A 1 312 ? -15.760 -14.798 -20.215 1.00 68.81 312 ALA A CA 1
ATOM 2354 C C . ALA A 1 312 ? -16.785 -15.637 -19.439 1.00 68.81 312 ALA A C 1
ATOM 2356 O O . ALA A 1 312 ? -16.488 -16.755 -19.023 1.00 68.81 312 ALA A O 1
ATOM 2357 N N . LEU A 1 313 ? -17.990 -15.103 -19.245 1.00 64.38 313 LEU A N 1
ATOM 2358 C CA . LEU A 1 313 ? -19.112 -15.872 -18.709 1.00 64.38 313 LEU A CA 1
ATOM 2359 C C . LEU A 1 313 ? -19.697 -16.720 -19.847 1.00 64.38 313 LEU A C 1
ATOM 2361 O O . LEU A 1 313 ? -20.148 -16.180 -20.856 1.00 64.38 313 LEU A O 1
ATOM 2365 N N . SER A 1 314 ? -19.645 -18.047 -19.711 1.00 54.44 314 SER A N 1
ATOM 2366 C CA . SER A 1 314 ? -20.269 -18.973 -20.666 1.00 54.44 314 SER A CA 1
ATOM 2367 C C . SER A 1 314 ? -21.719 -19.254 -20.267 1.00 54.44 314 SER A C 1
ATOM 2369 O O . SER A 1 314 ? -22.041 -19.326 -19.083 1.00 54.44 314 SER A O 1
ATOM 2371 N N . SER A 1 315 ? -22.592 -19.436 -21.258 1.00 50.47 315 SER A N 1
ATOM 2372 C CA . SER A 1 315 ? -24.058 -19.512 -21.154 1.00 50.47 315 SER A CA 1
ATOM 2373 C C . SER A 1 315 ? -24.627 -20.718 -20.382 1.00 50.47 315 SER A C 1
ATOM 2375 O O . SER A 1 315 ? -25.803 -21.039 -20.540 1.00 50.47 315 SER A O 1
ATOM 2377 N N . ALA A 1 316 ? -23.816 -21.423 -19.590 1.00 49.03 316 ALA A N 1
ATOM 2378 C CA . ALA A 1 316 ? -24.280 -22.497 -18.711 1.00 49.03 316 ALA A CA 1
ATOM 2379 C C . ALA A 1 316 ? -24.926 -21.962 -17.418 1.00 49.03 316 ALA A C 1
ATOM 2381 O O . ALA A 1 316 ? -25.703 -22.675 -16.788 1.00 49.03 316 ALA A O 1
ATOM 2382 N N . GLU A 1 317 ? -24.666 -20.705 -17.050 1.00 48.25 317 GLU A N 1
ATOM 2383 C CA . GLU A 1 317 ? -25.452 -19.992 -16.045 1.00 48.25 317 GLU A CA 1
ATOM 2384 C C . GLU A 1 317 ? -26.573 -19.238 -16.766 1.00 48.25 317 GLU A C 1
ATOM 2386 O O . GLU A 1 317 ? -26.333 -18.283 -17.503 1.00 48.25 317 GLU A O 1
ATOM 2391 N N . THR A 1 318 ? -27.814 -19.701 -16.609 1.00 48.38 318 THR A N 1
ATOM 2392 C CA . THR A 1 318 ? -29.021 -19.066 -17.154 1.00 48.38 318 THR A CA 1
ATOM 2393 C C . THR A 1 318 ? -29.271 -17.714 -16.481 1.00 48.38 318 THR A C 1
ATOM 2395 O O . THR A 1 318 ? -30.147 -17.582 -15.630 1.00 48.38 318 THR A O 1
ATOM 2398 N N . GLY A 1 319 ? -28.491 -16.703 -16.847 1.00 45.91 319 GLY A N 1
ATOM 2399 C CA . GLY A 1 319 ? -28.757 -15.300 -16.569 1.00 45.91 319 GLY A CA 1
ATOM 2400 C C . GLY A 1 319 ? -29.167 -14.627 -17.868 1.00 45.91 319 GLY A C 1
ATOM 2401 O O . GLY A 1 319 ? -28.342 -14.412 -18.748 1.00 45.91 319 GLY A O 1
ATOM 2402 N N . SER A 1 320 ? -30.451 -14.322 -18.029 1.00 45.66 320 SER A N 1
ATOM 2403 C CA . SER A 1 320 ? -30.926 -13.471 -19.121 1.00 45.66 320 SER A CA 1
ATOM 2404 C C . SER A 1 320 ? -30.140 -12.155 -19.154 1.00 45.66 320 SER A C 1
ATOM 2406 O O . SER A 1 320 ? -30.050 -11.476 -18.131 1.00 45.66 320 SER A O 1
ATOM 2408 N N . TYR A 1 321 ? -29.628 -11.766 -20.321 1.00 49.78 321 TYR A N 1
ATOM 2409 C CA . TYR A 1 321 ? -28.980 -10.470 -20.513 1.00 49.78 321 TYR A CA 1
ATOM 2410 C C . TYR A 1 321 ? -30.030 -9.435 -20.931 1.00 49.78 321 TYR A C 1
ATOM 2412 O O . TYR A 1 321 ? -30.632 -9.561 -21.997 1.00 49.78 321 TYR A O 1
ATOM 2420 N N . GLN A 1 322 ? -30.260 -8.410 -20.108 1.00 33.75 322 GLN A N 1
ATOM 2421 C CA . GLN A 1 322 ? -30.930 -7.193 -20.568 1.00 33.75 322 GLN A CA 1
ATOM 2422 C C . GLN A 1 322 ? -29.869 -6.243 -21.118 1.00 33.75 322 GLN A C 1
ATOM 2424 O O . GLN A 1 322 ? -28.981 -5.804 -20.392 1.00 33.75 322 GLN A O 1
ATOM 2429 N N . LEU A 1 323 ? -29.955 -5.974 -22.419 1.00 33.34 323 LEU A N 1
ATOM 2430 C CA . LEU A 1 323 ? -29.177 -4.937 -23.084 1.00 33.34 323 LEU A CA 1
ATOM 2431 C C . LEU A 1 323 ? -29.871 -3.596 -22.800 1.00 33.34 323 LEU A C 1
ATOM 2433 O O . LEU A 1 323 ? -30.909 -3.314 -23.399 1.00 33.34 323 LEU A O 1
ATOM 2437 N N . PHE A 1 324 ? -29.323 -2.811 -21.873 1.00 33.03 324 PHE A N 1
ATOM 2438 C CA . PHE A 1 324 ? -29.579 -1.373 -21.763 1.00 33.03 324 PHE A CA 1
ATOM 2439 C C . PHE A 1 324 ? -28.276 -0.625 -22.015 1.00 33.03 324 PHE A C 1
ATOM 2441 O O . PHE A 1 324 ? -27.250 -1.043 -21.430 1.00 33.03 324 PHE A O 1
#

Secondary structure (DSSP, 8-state):
--TTTT--GGGEEEE--PPPS---HHHHHHHTSPEEEE--EE-GGG---TTT--HHHHH-TT--EEEETTEEEE-TTT-----HHHHH-TT--EE-TT--HHHHHHHHHHHTS--SSS----EEEEEEGGGSPP--TT--------TTEEEEEES-GGG--HHHHHHHHHTT-SEEEEEEESS-TT---THHHHHHHHHHHHHHHHTT--GGGEEEEEE-S-GGGHHHHHHHHHHHHTTSPPPGGGTSPPPPPPSSS-HHHHHHHHHHHHH-TT------SS---SPPP---TT-----HHHHT-TT-------TTS-------

Nearest PDB structures (foldseek):
  5odq-assembly1_D  TM=8.450E-01  e=4.993E-06  Methanothermococcus thermolithotrophicus DSM 2095
  7bkb-assembly1_F  TM=8.243E-01  e=1.018E-04  Methanospirillum hungatei JF-1
  1h98-assembly1_A  TM=7.720E-01  e=2.264E-02  Thermus aquaticus
  5lzx-assembly1_jj  TM=4.563E-01  e=2.027E+00  Homo sapiens

pLDDT: mean 77.98, std 14.38, range [32.34, 96.0]

Radius of gyration: 22.18 Å; Cα contacts (8 Å, |Δi|>4): 479; chains: 1; bounding box: 69×45×60 Å

Sequence (324 aa):
MSEFGGTHQNRLKLRFVKPEGKISRRELLKLVLPRYEVIPFIEPALCRGNKECGLCLATCPLQAIKVEGDEVIIDTTLCTGCGACTVVCPPRAIVYPTFSLERLDKEMESSLLPQGTLLESRIIALICQNCLPTPDKDSASQFLLPPNVRGLKIPCLAMASPWLLLRAFDRGAQGLALIANRKCSVKLDPNIWQENVRFVQSLLECWQIEPQRIRAFAMADDFHKVVPELDQFAQEMAPLAPTPLGLAEPTVLPGDGVLLPALIKGLADKVGGSAKGAVVAGLVPFGKLEVGAQCSGCGLCVQNCPTEALTALSSAETGSYQLF

Foldseek 3Di:
DDPDPPDDPLQWAWDQDDDDDDDDPVVVVVRPDTDIDGAKWFQQVLDPFPVQDCQLCVLDPQSQWDHDPRDITGNSHRTPRQCLSQQRGQSSRIDGPVDDPVVLLVVLLVQPDDPDDPQPAAEEEEAAPQAAPDPDPPDPPPPDADPRYDYDYHPGLSNLALLSVLSSVLSFHLAYEYEEEPDGNSPDDPQQSVLSLFLNLLQCVLLVHHSLSYDYDYDYNDPNVCRVVNVVSSVVSVVDDGDLSNPDHRQDADPGFDRNVSSSVSSDVSSPPSNDDDRPTGDPVDDDDDDDPPDPLPCVCCVSNSRNPDDDDDCPPPDDDDDD

Solvent-accessible surface area (backbone atoms only — not comparable to full-atom values): 19577 Å² total; per-residue (Å²): 131,70,98,57,82,89,65,59,71,94,42,48,29,82,42,70,64,78,84,79,80,92,75,53,77,72,53,52,67,65,37,69,57,71,40,77,41,75,32,63,45,67,42,70,94,48,47,74,28,64,94,71,47,53,59,38,43,75,58,34,86,67,60,22,41,47,75,59,91,76,43,62,45,68,41,58,87,58,48,80,40,41,50,34,40,49,76,58,36,52,71,57,22,43,47,36,91,92,55,55,71,69,59,52,52,51,51,50,41,63,73,56,50,86,82,67,91,84,62,88,48,40,25,41,28,45,35,24,55,61,48,51,75,78,76,56,97,88,45,92,70,72,82,77,60,50,95,44,47,44,82,44,82,38,58,25,58,67,44,49,40,57,51,58,59,50,47,45,32,32,53,40,34,54,29,41,38,38,48,39,36,78,69,46,75,81,69,58,67,68,60,65,40,50,24,24,49,41,26,48,28,44,49,31,46,26,54,76,37,71,38,79,37,52,47,77,44,73,25,69,92,46,70,74,73,41,40,63,58,51,44,51,52,49,61,68,48,57,83,50,77,80,49,60,46,36,75,49,84,60,68,85,73,73,97,67,44,63,63,48,66,56,48,53,50,48,45,43,63,58,64,37,95,64,64,61,77,79,78,83,50,45,62,70,92,67,85,84,86,83,85,57,96,82,65,83,79,81,52,59,67,30,75,68,30,91,56,59,81,43,77,84,84,64,85,85,61,92,66,87,84,81,91,127

Mean predicted aligned error: 10.81 Å